Protein AF-A0A7L4CNM6-F1 (afdb_monomer_lite)

Structure (mmCIF, N/CA/C/O backbone):
data_AF-A0A7L4CNM6-F1
#
_entry.id   AF-A0A7L4CNM6-F1
#
loop_
_atom_site.group_PDB
_atom_site.id
_atom_site.type_symbol
_atom_site.label_atom_id
_atom_site.label_alt_id
_atom_site.label_comp_id
_atom_site.label_asym_id
_atom_site.label_entity_id
_atom_site.label_seq_id
_atom_site.pdbx_PDB_ins_code
_atom_site.Cartn_x
_atom_site.Cartn_y
_atom_site.Cartn_z
_atom_site.occupancy
_atom_site.B_iso_or_equiv
_atom_site.auth_seq_id
_atom_site.auth_comp_id
_atom_site.auth_asym_id
_atom_site.auth_atom_id
_atom_site.pdbx_PDB_model_num
ATOM 1 N N . LEU A 1 1 ? 2.607 -2.407 20.883 1.00 31.08 1 LEU A N 1
ATOM 2 C CA . LEU A 1 1 ? 3.197 -1.056 21.116 1.00 31.08 1 LEU A CA 1
ATOM 3 C C . LEU A 1 1 ? 4.299 -0.684 20.118 1.00 31.08 1 LEU A C 1
ATOM 5 O O . LEU A 1 1 ? 4.340 0.473 19.734 1.00 31.08 1 LEU A O 1
ATOM 9 N N . PHE A 1 2 ? 5.152 -1.616 19.672 1.00 24.80 2 PHE A N 1
ATOM 10 C CA . PHE A 1 2 ? 6.274 -1.344 18.752 1.00 24.80 2 PHE A CA 1
ATOM 11 C C . PHE A 1 2 ? 5.852 -0.833 17.353 1.00 24.80 2 PHE A C 1
ATOM 13 O O . PHE A 1 2 ? 6.606 -0.108 16.714 1.00 24.80 2 PHE A O 1
ATOM 20 N N . GLN A 1 3 ? 4.626 -1.129 16.905 1.00 30.61 3 GLN A N 1
ATOM 21 C CA . GLN A 1 3 ? 4.159 -0.830 15.539 1.00 30.61 3 GLN A CA 1
ATOM 22 C C . GLN A 1 3 ? 3.368 0.472 15.368 1.00 30.61 3 GLN A C 1
ATOM 24 O O . GLN A 1 3 ? 3.425 1.084 14.306 1.00 30.61 3 GLN A O 1
ATOM 29 N N . ILE A 1 4 ? 2.763 1.006 16.438 1.00 33.06 4 ILE A N 1
ATOM 30 C CA . ILE A 1 4 ? 2.217 2.385 16.451 1.00 33.06 4 ILE A CA 1
ATOM 31 C C . ILE A 1 4 ? 3.336 3.418 16.168 1.00 33.06 4 ILE A C 1
ATOM 33 O O . ILE A 1 4 ? 3.094 4.556 15.763 1.00 33.06 4 ILE A O 1
ATOM 37 N N . LEU A 1 5 ? 4.590 3.013 16.361 1.00 33.03 5 LEU A N 1
ATOM 38 C CA . LEU A 1 5 ? 5.750 3.885 16.426 1.00 33.03 5 LEU A CA 1
ATOM 39 C C . LEU A 1 5 ? 6.440 4.109 15.077 1.00 33.03 5 LEU A C 1
ATOM 41 O O . LEU A 1 5 ? 6.945 5.208 14.839 1.00 33.03 5 LEU A O 1
ATOM 45 N N . LEU A 1 6 ? 6.369 3.139 14.162 1.00 32.25 6 LEU A N 1
ATOM 46 C CA . LEU A 1 6 ? 6.906 3.279 12.803 1.00 32.25 6 LEU A CA 1
ATOM 47 C C . LEU A 1 6 ? 6.127 4.322 11.984 1.00 32.25 6 LEU A C 1
ATOM 49 O O . LEU A 1 6 ? 6.721 5.123 11.265 1.00 32.25 6 LEU A O 1
ATOM 53 N N . LEU A 1 7 ? 4.807 4.407 12.177 1.00 35.25 7 LEU A N 1
ATOM 54 C CA . LEU A 1 7 ? 3.958 5.418 11.533 1.00 35.25 7 LEU A CA 1
ATOM 55 C C . LEU A 1 7 ? 4.091 6.812 12.162 1.00 35.25 7 LEU A C 1
ATOM 57 O O . LEU A 1 7 ? 4.018 7.826 11.465 1.00 35.25 7 LEU A O 1
ATOM 61 N N . ALA A 1 8 ? 4.346 6.887 13.469 1.00 34.06 8 ALA A N 1
ATOM 62 C CA . ALA A 1 8 ? 4.577 8.153 14.160 1.00 34.06 8 ALA A CA 1
ATOM 63 C C . ALA A 1 8 ? 5.933 8.804 13.822 1.00 34.06 8 ALA A C 1
ATOM 65 O O . ALA A 1 8 ? 6.059 10.029 13.913 1.00 34.06 8 ALA A O 1
ATOM 66 N N . GLY A 1 9 ? 6.931 8.012 13.412 1.00 31.33 9 GLY A N 1
ATOM 67 C CA . GLY A 1 9 ? 8.268 8.486 13.034 1.00 31.33 9 GLY A CA 1
ATOM 68 C C . GLY A 1 9 ? 8.308 9.358 11.772 1.00 31.33 9 GLY A C 1
ATOM 69 O O . GLY A 1 9 ? 9.217 10.169 11.625 1.00 31.33 9 GLY A O 1
ATOM 70 N N . LEU A 1 10 ? 7.298 9.268 10.901 1.00 34.72 10 LEU A N 1
ATOM 71 C CA . LEU A 1 10 ? 7.217 10.032 9.647 1.00 34.72 10 LEU A CA 1
ATOM 72 C C . LEU A 1 10 ? 6.584 11.433 9.799 1.00 34.72 10 LEU A C 1
ATOM 74 O O . LEU A 1 10 ? 6.476 12.164 8.817 1.00 34.72 10 LEU A O 1
ATOM 78 N N . LEU A 1 11 ? 6.142 11.823 11.004 1.00 35.81 11 LEU A N 1
ATOM 79 C CA . LEU A 1 11 ? 5.168 12.911 11.207 1.00 35.81 11 LEU A CA 1
ATOM 80 C C . LEU A 1 11 ? 5.638 14.044 12.139 1.00 35.81 11 LEU A C 1
ATOM 82 O O . LEU A 1 11 ? 4.933 14.425 13.072 1.00 35.81 11 LEU A O 1
ATOM 86 N N . SER A 1 12 ? 6.803 14.645 11.883 1.00 32.75 12 SER A N 1
ATOM 87 C CA . SER A 1 12 ? 7.192 15.889 12.570 1.00 32.75 12 SER A CA 1
ATOM 88 C C . SER A 1 12 ? 7.895 16.878 11.641 1.00 32.75 12 SER A C 1
ATOM 90 O O . SER A 1 12 ? 9.050 17.239 11.855 1.00 32.75 12 SER A O 1
ATOM 92 N N . ALA A 1 13 ? 7.164 17.390 10.649 1.00 35.62 13 ALA A N 1
ATOM 93 C CA . ALA A 1 13 ? 7.536 18.610 9.939 1.00 35.62 13 ALA A CA 1
ATOM 94 C C . ALA A 1 13 ? 7.346 19.827 10.863 1.00 35.62 13 ALA A C 1
ATOM 96 O O . ALA A 1 13 ? 6.317 20.494 10.832 1.00 35.62 13 ALA A O 1
ATOM 97 N N . LYS A 1 14 ? 8.323 20.058 11.744 1.00 31.09 14 LYS A N 1
ATOM 98 C CA . LYS A 1 14 ? 8.693 21.357 12.333 1.00 31.09 14 LYS A CA 1
ATOM 99 C C . LYS A 1 14 ? 9.946 21.142 13.190 1.00 31.09 14 LYS A C 1
ATOM 101 O O . LYS A 1 14 ? 9.869 20.733 14.341 1.00 31.09 14 LYS A O 1
ATOM 106 N N . ARG A 1 15 ? 11.096 21.420 12.565 1.00 39.62 15 ARG A N 1
ATOM 107 C CA . ARG A 1 15 ? 12.368 21.839 13.180 1.00 39.62 15 ARG A CA 1
ATOM 108 C C . ARG A 1 15 ? 12.879 20.961 14.340 1.00 39.62 15 ARG A C 1
ATOM 110 O O . ARG A 1 15 ? 12.854 21.388 15.485 1.00 39.62 15 ARG A O 1
ATOM 117 N N . PHE A 1 16 ? 13.436 19.782 14.045 1.00 42.16 16 PHE A N 1
ATOM 118 C CA . PHE A 1 16 ? 14.314 19.069 14.987 1.00 42.16 16 PHE A CA 1
ATOM 119 C C . PHE A 1 16 ? 15.442 18.318 14.274 1.00 42.16 16 PHE A C 1
ATOM 121 O O . PHE A 1 16 ? 15.240 17.755 13.205 1.00 42.16 16 PHE A O 1
ATOM 128 N N . ALA A 1 17 ? 16.611 18.279 14.921 1.00 36.28 17 ALA A N 1
ATOM 129 C CA . ALA A 1 17 ? 17.747 17.424 14.582 1.00 36.28 17 ALA A CA 1
ATOM 130 C C . ALA A 1 17 ? 17.432 15.955 14.944 1.00 36.28 17 ALA A C 1
ATOM 132 O O . ALA A 1 17 ? 17.874 15.424 15.967 1.00 36.28 17 ALA A O 1
ATOM 133 N N . SER A 1 18 ? 16.565 15.327 14.151 1.00 40.41 18 SER A N 1
ATOM 134 C CA . SER A 1 18 ? 16.238 13.900 14.193 1.00 40.41 18 SER A CA 1
ATOM 135 C C . SER A 1 18 ? 17.394 13.054 13.645 1.00 40.41 18 SER A C 1
ATOM 137 O O . SER A 1 18 ? 18.415 13.588 13.215 1.00 40.41 18 SER A O 1
ATOM 139 N N . PHE A 1 19 ? 17.251 11.724 13.672 1.00 43.88 19 PHE A N 1
ATOM 140 C CA . PHE A 1 19 ? 18.001 10.818 12.790 1.00 43.88 19 PHE A CA 1
ATOM 141 C C . PHE A 1 19 ? 18.220 11.497 11.430 1.00 43.88 19 PHE A C 1
ATOM 143 O O . PHE A 1 19 ? 17.254 12.085 10.927 1.00 43.88 19 PHE A O 1
ATOM 150 N N . PRO A 1 20 ? 19.446 11.540 10.892 1.00 48.81 20 PRO A N 1
ATOM 151 C CA . PRO A 1 20 ? 19.713 12.490 9.836 1.00 48.81 20 PRO A CA 1
ATOM 152 C C . PRO A 1 20 ? 18.867 12.144 8.616 1.00 48.81 20 PRO A C 1
ATOM 154 O O . PRO A 1 20 ? 18.992 11.050 8.077 1.00 48.81 20 PRO A O 1
ATOM 157 N N . GLU A 1 21 ? 17.985 13.051 8.191 1.00 52.50 21 GLU A N 1
ATOM 158 C CA . GLU A 1 21 ? 17.135 12.828 7.011 1.00 52.50 21 GLU A CA 1
ATOM 159 C C . GLU A 1 21 ? 17.984 12.513 5.769 1.00 52.50 21 GLU A C 1
ATOM 161 O O . GLU A 1 21 ? 17.536 11.773 4.899 1.00 52.50 21 GLU A O 1
ATOM 166 N N . TYR A 1 22 ? 19.245 12.972 5.742 1.00 60.28 22 TYR A N 1
ATOM 167 C CA . TYR A 1 22 ? 20.217 12.611 4.709 1.00 60.28 22 TYR A CA 1
ATOM 168 C C . TYR A 1 22 ? 20.497 11.100 4.633 1.00 60.28 22 TYR A C 1
ATOM 170 O O . TYR A 1 22 ? 20.779 10.604 3.551 1.00 60.28 22 TYR A O 1
ATOM 178 N N . CYS A 1 23 ? 20.407 10.347 5.738 1.00 64.56 23 CYS A N 1
ATOM 179 C CA . CYS A 1 23 ? 20.611 8.892 5.742 1.00 64.56 23 CYS A CA 1
ATOM 180 C C . CYS A 1 23 ? 19.488 8.140 5.017 1.00 64.56 23 CYS A C 1
ATOM 182 O O . CYS A 1 23 ? 19.661 6.979 4.666 1.00 64.56 23 CYS A O 1
ATOM 184 N N . LEU A 1 24 ? 18.330 8.781 4.843 1.00 69.81 24 LEU A N 1
ATOM 185 C CA . LEU A 1 24 ? 17.159 8.226 4.165 1.00 69.81 24 LEU A CA 1
ATOM 186 C C . LEU A 1 24 ? 16.989 8.810 2.755 1.00 69.81 24 LEU A C 1
ATOM 188 O O . LEU A 1 24 ? 15.970 8.562 2.114 1.00 69.81 24 LEU A O 1
ATOM 192 N N . HIS A 1 25 ? 17.949 9.619 2.301 1.00 76.25 25 HIS A N 1
ATOM 193 C CA . HIS A 1 25 ? 17.922 10.263 1.000 1.00 76.25 25 HIS A CA 1
ATOM 194 C C . HIS A 1 25 ? 18.659 9.403 -0.027 1.00 76.25 25 HIS A C 1
ATOM 196 O O . HIS A 1 25 ? 19.848 9.121 0.122 1.00 76.25 25 HIS A O 1
ATOM 202 N N . ASP A 1 26 ? 17.972 9.034 -1.102 1.00 82.12 26 ASP A N 1
ATOM 203 C CA . ASP A 1 26 ? 18.606 8.413 -2.261 1.00 82.12 26 ASP A CA 1
ATOM 204 C C . ASP A 1 26 ? 19.480 9.434 -2.990 1.00 82.12 26 ASP A C 1
ATOM 206 O O . ASP A 1 26 ? 18.999 10.482 -3.419 1.00 82.12 26 ASP A O 1
ATOM 210 N N . GLN A 1 27 ? 20.775 9.157 -3.121 1.00 84.94 27 GLN A N 1
ATOM 211 C CA . GLN A 1 27 ? 21.716 10.091 -3.753 1.00 84.94 27 GLN A CA 1
ATOM 212 C C . GLN A 1 27 ? 21.380 10.358 -5.229 1.00 84.94 27 GLN A C 1
ATOM 214 O O . GLN A 1 27 ? 21.617 11.455 -5.723 1.00 84.94 27 GLN A O 1
ATOM 219 N N . ASP A 1 28 ? 20.772 9.382 -5.900 1.00 92.25 28 ASP A N 1
ATOM 220 C CA . ASP A 1 28 ? 20.361 9.398 -7.304 1.00 92.25 28 ASP A CA 1
ATOM 221 C C . ASP A 1 28 ? 18.906 9.867 -7.516 1.00 92.25 28 ASP A C 1
ATOM 223 O O . ASP A 1 28 ? 18.417 9.875 -8.641 1.00 92.25 28 ASP A O 1
ATOM 227 N N . TYR A 1 29 ? 18.179 10.287 -6.471 1.00 94.12 29 TYR A N 1
ATOM 228 C CA . TYR A 1 29 ? 16.736 10.561 -6.568 1.00 94.12 29 TYR A CA 1
ATOM 229 C C . TYR A 1 29 ? 16.351 11.571 -7.664 1.00 94.12 29 TYR A C 1
ATOM 231 O O . TYR A 1 29 ? 15.374 11.370 -8.387 1.00 94.12 29 TYR A O 1
ATOM 239 N N . GLU A 1 30 ? 17.110 12.662 -7.809 1.00 96.12 30 GLU A N 1
ATOM 240 C CA . GLU A 1 30 ? 16.828 13.677 -8.835 1.00 96.12 30 GLU A CA 1
ATOM 241 C C . GLU A 1 30 ? 17.124 13.173 -10.254 1.00 96.12 30 GLU A C 1
ATOM 243 O O . GLU A 1 30 ? 16.432 13.561 -11.194 1.00 96.12 30 GLU A O 1
ATOM 248 N N . GLU A 1 31 ? 18.107 12.285 -10.416 1.00 96.62 31 GLU A N 1
ATOM 249 C CA . GLU A 1 31 ? 18.391 11.629 -11.694 1.00 96.62 31 GLU A CA 1
ATOM 250 C C . GLU A 1 31 ? 17.243 10.694 -12.081 1.00 96.62 31 GLU A C 1
ATOM 252 O O . GLU A 1 31 ? 16.724 10.767 -13.194 1.00 96.62 31 GLU A O 1
ATOM 257 N N . LEU A 1 32 ? 16.757 9.899 -11.129 1.00 97.50 32 LEU A N 1
ATOM 258 C CA . LEU A 1 32 ? 15.606 9.019 -11.325 1.00 97.50 32 LEU A CA 1
ATOM 259 C C . LEU A 1 32 ? 14.346 9.811 -11.695 1.00 97.50 32 LEU A C 1
ATOM 261 O O . LEU A 1 32 ? 13.596 9.423 -12.591 1.00 97.50 32 LEU A O 1
ATOM 265 N N . LEU A 1 33 ? 14.126 10.956 -11.045 1.00 97.62 33 LEU A N 1
ATOM 266 C CA . LEU A 1 33 ? 13.016 11.842 -11.378 1.00 97.62 33 LEU A CA 1
ATOM 267 C C . LEU A 1 33 ? 13.160 12.447 -12.776 1.00 97.62 33 LEU A C 1
ATOM 269 O O . LEU A 1 33 ? 12.155 12.624 -13.466 1.00 97.62 33 LEU A O 1
ATOM 273 N N . LYS A 1 34 ? 14.386 12.760 -13.200 1.00 97.69 34 LYS A N 1
ATOM 274 C CA . LYS A 1 34 ? 14.658 13.210 -14.563 1.00 97.69 34 LYS A CA 1
ATOM 275 C C . LYS A 1 34 ? 14.322 12.116 -15.577 1.00 97.69 34 LYS A C 1
ATOM 277 O O . LYS A 1 34 ? 13.608 12.404 -16.528 1.00 97.69 34 LYS A O 1
ATOM 282 N N . ILE A 1 35 ? 14.729 10.869 -15.332 1.00 98.06 35 ILE A N 1
ATOM 283 C CA . ILE A 1 35 ? 14.398 9.727 -16.203 1.00 98.06 35 ILE A CA 1
ATOM 284 C C . ILE A 1 35 ? 12.880 9.547 -16.332 1.00 98.06 35 ILE A C 1
ATOM 286 O O . ILE A 1 35 ? 12.378 9.301 -17.423 1.00 98.06 35 ILE A O 1
ATOM 290 N N . ILE A 1 36 ? 12.116 9.713 -15.248 1.00 96.94 36 ILE A N 1
ATOM 291 C CA . ILE A 1 36 ? 10.648 9.625 -15.317 1.00 96.94 36 ILE A CA 1
ATOM 292 C C . ILE A 1 36 ? 10.044 10.729 -16.189 1.00 96.94 36 ILE A C 1
ATOM 294 O O . ILE A 1 36 ? 9.054 10.484 -16.878 1.00 96.94 36 ILE A O 1
ATOM 298 N N . LYS A 1 37 ? 10.608 11.939 -16.156 1.00 96.88 37 LYS A N 1
ATOM 299 C CA . LYS A 1 37 ? 10.108 13.091 -16.921 1.00 96.88 37 LYS A CA 1
ATOM 300 C C . LYS A 1 37 ? 10.490 13.040 -18.392 1.00 96.88 37 LYS A C 1
ATOM 302 O O . LYS A 1 37 ? 9.645 13.297 -19.244 1.00 96.88 37 LYS A O 1
ATOM 307 N N . ASP A 1 38 ? 11.751 12.725 -18.655 1.00 96.44 38 ASP A N 1
ATOM 308 C CA . ASP A 1 38 ? 12.369 12.883 -19.969 1.00 96.44 38 ASP A CA 1
ATOM 309 C C . ASP A 1 38 ? 12.452 11.545 -20.731 1.00 96.44 38 ASP A C 1
ATOM 311 O O . ASP A 1 38 ? 12.648 11.534 -21.945 1.00 96.44 38 ASP A O 1
ATOM 315 N N . GLY A 1 39 ? 12.271 10.417 -20.037 1.00 96.12 39 GLY A N 1
ATOM 316 C CA . GLY A 1 39 ? 12.534 9.073 -20.550 1.00 96.12 39 GLY A CA 1
ATOM 317 C C . GLY A 1 39 ? 14.016 8.690 -20.469 1.00 96.12 39 GLY A C 1
ATOM 318 O O . GLY A 1 39 ? 14.862 9.475 -20.042 1.00 96.12 39 GLY A O 1
ATOM 319 N N . LEU A 1 40 ? 14.338 7.462 -20.888 1.00 97.00 40 LEU A N 1
ATOM 320 C CA . LEU A 1 40 ? 15.724 6.970 -20.967 1.00 97.00 40 LEU A CA 1
ATOM 321 C C . LEU A 1 40 ? 16.484 7.514 -22.194 1.00 97.00 40 LEU A C 1
ATOM 323 O O . LEU A 1 40 ? 17.706 7.451 -22.240 1.00 97.00 40 LEU A O 1
ATOM 327 N N . GLY A 1 41 ? 15.768 8.097 -23.160 1.00 96.31 41 GLY A N 1
ATOM 328 C CA . GLY A 1 41 ? 16.295 8.400 -24.491 1.00 96.31 41 GLY A CA 1
ATOM 329 C C . GLY A 1 41 ? 16.142 7.212 -25.454 1.00 96.31 41 GLY A C 1
ATOM 330 O O . GLY A 1 41 ? 15.777 6.116 -25.032 1.00 96.31 41 GLY A O 1
ATOM 331 N N . PRO A 1 42 ? 16.336 7.425 -26.767 1.00 96.56 42 PRO A N 1
ATOM 332 C CA . PRO A 1 42 ? 16.210 6.361 -27.756 1.00 96.56 42 PRO A CA 1
ATOM 333 C C . PRO A 1 42 ? 17.376 5.370 -27.656 1.00 96.56 42 PRO A C 1
ATOM 335 O O . PRO A 1 42 ? 18.539 5.772 -27.619 1.00 96.56 42 PRO A O 1
ATOM 338 N N . ALA A 1 43 ? 17.064 4.077 -27.676 1.00 95.56 43 ALA A N 1
ATOM 339 C CA . ALA A 1 43 ? 18.042 3.000 -27.675 1.00 95.56 43 ALA A CA 1
ATOM 340 C C . ALA A 1 43 ? 18.862 3.013 -28.968 1.00 95.56 43 ALA A C 1
ATOM 342 O O . ALA A 1 43 ? 18.317 3.085 -30.073 1.00 95.56 43 ALA A O 1
ATOM 343 N N . THR A 1 44 ? 20.181 2.905 -28.832 1.00 92.38 44 THR A N 1
ATOM 344 C CA . THR A 1 44 ? 21.099 2.738 -29.967 1.00 92.38 44 THR A CA 1
ATOM 345 C C . THR A 1 44 ? 21.020 1.321 -30.534 1.00 92.38 44 THR A C 1
ATOM 347 O O . THR A 1 44 ? 21.069 1.152 -31.753 1.00 92.38 44 THR A O 1
ATOM 350 N N . HIS A 1 45 ? 20.809 0.323 -29.669 1.00 93.00 45 HIS A N 1
ATOM 351 C CA . HIS A 1 45 ? 20.559 -1.069 -30.037 1.00 93.00 45 HIS A CA 1
ATOM 352 C C . HIS A 1 45 ? 19.289 -1.580 -29.337 1.00 93.00 45 HIS A C 1
ATOM 354 O O . HIS A 1 45 ? 19.325 -1.961 -28.166 1.00 93.00 45 HIS A O 1
ATOM 360 N N . PRO A 1 46 ? 18.134 -1.591 -30.027 1.00 95.81 46 PRO A N 1
ATOM 361 C CA . PRO A 1 46 ? 16.916 -2.183 -29.490 1.00 95.81 46 PRO A CA 1
ATOM 362 C C . PRO A 1 46 ? 17.135 -3.635 -29.050 1.00 95.81 46 PRO A C 1
ATOM 364 O O . PRO A 1 46 ? 17.761 -4.423 -29.757 1.00 95.81 46 PRO A O 1
ATOM 367 N N . ALA A 1 47 ? 16.579 -3.985 -27.893 1.00 95.62 47 ALA A N 1
ATOM 368 C CA . ALA A 1 47 ? 16.703 -5.308 -27.286 1.00 95.62 47 ALA A CA 1
ATOM 369 C C . ALA A 1 47 ? 15.318 -5.910 -27.036 1.00 95.62 47 ALA A C 1
ATOM 371 O O . ALA A 1 47 ? 14.355 -5.172 -26.812 1.00 95.62 47 ALA A O 1
ATOM 372 N N . ASP A 1 48 ? 15.237 -7.239 -27.038 1.00 97.75 48 ASP A N 1
ATOM 373 C CA . ASP A 1 48 ? 14.060 -7.976 -26.586 1.00 97.75 48 ASP A CA 1
ATOM 374 C C . ASP A 1 48 ? 14.130 -8.156 -25.066 1.00 97.75 48 ASP A C 1
ATOM 376 O O . ASP A 1 48 ? 14.985 -8.878 -24.549 1.00 97.75 48 ASP A O 1
ATOM 380 N N . VAL A 1 49 ? 13.230 -7.493 -24.341 1.00 98.31 49 VAL A N 1
ATOM 381 C CA . VAL A 1 49 ? 13.183 -7.516 -22.878 1.00 98.31 49 VAL A CA 1
ATOM 382 C C . VAL A 1 49 ? 11.909 -8.206 -22.410 1.00 98.31 49 VAL A C 1
ATOM 384 O O . VAL A 1 49 ? 10.793 -7.794 -22.731 1.00 98.31 49 VAL A O 1
ATOM 387 N N . VAL A 1 50 ? 12.077 -9.248 -21.599 1.00 98.38 50 VAL A N 1
ATOM 388 C CA . VAL A 1 50 ? 10.971 -9.923 -20.915 1.00 98.38 50 VAL A CA 1
ATOM 389 C C . VAL A 1 50 ? 10.886 -9.415 -19.482 1.00 98.38 50 VAL A C 1
ATOM 391 O O . VAL A 1 50 ? 11.869 -9.441 -18.746 1.00 98.38 50 VAL A O 1
ATOM 394 N N . ILE A 1 51 ? 9.699 -8.977 -19.078 1.00 98.44 51 ILE A N 1
ATOM 395 C CA . ILE A 1 51 ? 9.393 -8.515 -17.725 1.00 98.44 51 ILE A CA 1
ATOM 396 C C . ILE A 1 51 ? 8.446 -9.517 -17.079 1.00 98.44 51 ILE A C 1
ATOM 398 O O . ILE A 1 51 ? 7.374 -9.803 -17.611 1.00 98.44 51 ILE A O 1
ATOM 402 N N . VAL A 1 52 ? 8.834 -10.038 -15.918 1.00 97.88 52 VAL A N 1
ATOM 403 C CA . VAL A 1 52 ? 8.030 -10.990 -15.146 1.00 97.88 52 VAL A CA 1
ATOM 404 C C . VAL A 1 52 ? 7.315 -10.237 -14.024 1.00 97.88 52 VAL A C 1
ATOM 406 O O . VAL A 1 52 ? 7.953 -9.719 -13.110 1.00 97.88 52 VAL A O 1
ATOM 409 N N . GLY A 1 53 ? 5.988 -10.179 -14.107 1.00 96.62 53 GLY A N 1
ATOM 410 C CA . GLY A 1 53 ? 5.101 -9.474 -13.185 1.00 96.62 53 GLY A CA 1
ATOM 411 C C . GLY A 1 53 ? 4.685 -8.085 -13.683 1.00 96.62 53 GLY A C 1
ATOM 412 O O . GLY A 1 53 ? 5.509 -7.202 -13.904 1.00 96.62 53 GLY A O 1
ATOM 413 N N . ALA A 1 54 ? 3.377 -7.856 -13.777 1.00 97.69 54 ALA A N 1
ATOM 414 C CA . ALA A 1 54 ? 2.739 -6.584 -14.113 1.00 97.69 54 ALA A CA 1
ATOM 415 C C . ALA A 1 54 ? 2.347 -5.777 -12.861 1.00 97.69 54 ALA A C 1
ATOM 417 O O . ALA A 1 54 ? 1.344 -5.058 -12.846 1.00 97.69 54 ALA A O 1
ATOM 418 N N . GLY A 1 55 ? 3.140 -5.881 -11.791 1.00 97.44 55 GLY A N 1
ATOM 419 C CA . GLY A 1 55 ? 3.105 -4.930 -10.680 1.00 97.44 55 GLY A CA 1
ATOM 420 C C . GLY A 1 55 ? 3.673 -3.568 -11.091 1.00 97.44 55 GLY A C 1
ATOM 421 O O . GLY A 1 55 ? 4.210 -3.411 -12.187 1.00 97.44 55 GLY A O 1
ATOM 422 N N . ILE A 1 56 ? 3.605 -2.570 -10.205 1.00 97.94 56 ILE A N 1
ATOM 423 C CA . ILE A 1 56 ? 4.052 -1.209 -10.550 1.00 97.94 56 ILE A CA 1
ATOM 424 C C . ILE A 1 56 ? 5.516 -1.142 -11.000 1.00 97.94 56 ILE A C 1
ATOM 426 O O . ILE A 1 56 ? 5.816 -0.407 -11.930 1.00 97.94 56 ILE A O 1
ATOM 430 N N . SER A 1 57 ? 6.412 -1.944 -10.413 1.00 97.94 57 SER A N 1
ATOM 431 C CA . SER A 1 57 ? 7.813 -1.994 -10.842 1.00 97.94 57 SER A CA 1
ATOM 432 C C . SER A 1 57 ? 7.945 -2.512 -12.279 1.00 97.94 57 SER A C 1
ATOM 434 O O . SER A 1 57 ? 8.573 -1.865 -13.114 1.00 97.94 57 SER A O 1
ATOM 436 N N . GLY A 1 58 ? 7.299 -3.635 -12.599 1.00 98.38 58 GLY A N 1
ATOM 437 C CA . GLY A 1 58 ? 7.305 -4.197 -13.949 1.00 98.38 58 GLY A CA 1
ATOM 438 C C . GLY A 1 58 ? 6.671 -3.261 -14.978 1.00 98.38 58 GLY A C 1
ATOM 439 O O . GLY A 1 58 ? 7.250 -3.031 -16.035 1.00 98.38 58 GLY A O 1
ATOM 440 N N . LEU A 1 59 ? 5.532 -2.641 -14.650 1.00 98.62 59 LEU A N 1
ATOM 441 C CA . LEU A 1 59 ? 4.862 -1.672 -15.526 1.00 98.62 59 LEU A CA 1
ATOM 442 C C . LEU A 1 59 ? 5.706 -0.409 -15.760 1.00 98.62 59 LEU A C 1
ATOM 444 O O . LEU A 1 59 ? 5.760 0.088 -16.885 1.00 98.62 59 LEU A O 1
ATOM 448 N N . THR A 1 60 ? 6.388 0.099 -14.729 1.00 98.69 60 THR A N 1
ATOM 449 C CA . THR A 1 60 ? 7.313 1.233 -14.858 1.00 98.69 60 THR A CA 1
ATOM 450 C C . THR A 1 60 ? 8.496 0.884 -15.756 1.00 98.69 60 THR A C 1
ATOM 452 O O . THR A 1 60 ? 8.774 1.634 -16.692 1.00 98.69 60 THR A O 1
ATOM 455 N N . ALA A 1 61 ? 9.161 -0.253 -15.525 1.00 98.69 61 ALA A N 1
ATOM 456 C CA . ALA A 1 61 ? 10.282 -0.687 -16.357 1.00 98.69 61 ALA A CA 1
ATOM 457 C C . ALA A 1 61 ? 9.844 -0.910 -17.813 1.00 98.69 61 ALA A C 1
ATOM 459 O O . ALA A 1 61 ? 10.500 -0.432 -18.737 1.00 98.69 61 ALA A O 1
ATOM 460 N N . ALA A 1 62 ? 8.688 -1.551 -18.014 1.00 98.62 62 ALA A N 1
ATOM 461 C CA . ALA A 1 62 ? 8.122 -1.802 -19.333 1.00 98.62 62 ALA A CA 1
ATOM 462 C C . ALA A 1 62 ? 7.861 -0.509 -20.098 1.00 98.62 62 ALA A C 1
ATOM 464 O O . ALA A 1 62 ? 8.205 -0.409 -21.274 1.00 98.62 62 ALA A O 1
ATOM 465 N N . LYS A 1 63 ? 7.262 0.484 -19.430 1.00 98.44 63 LYS A N 1
ATOM 466 C CA . LYS A 1 63 ? 7.009 1.795 -20.023 1.00 98.44 63 LYS A CA 1
ATOM 467 C C . LYS A 1 63 ? 8.316 2.457 -20.451 1.00 98.44 63 LYS A C 1
ATOM 469 O O . LYS A 1 63 ? 8.426 2.829 -21.611 1.00 98.44 63 LYS A O 1
ATOM 474 N N . LEU A 1 64 ? 9.293 2.571 -19.551 1.00 98.50 64 LEU A N 1
ATOM 475 C CA . LEU A 1 64 ? 10.554 3.263 -19.838 1.00 98.50 64 LEU A CA 1
ATOM 476 C C . LEU A 1 64 ? 11.331 2.603 -20.985 1.00 98.50 64 LEU A C 1
ATOM 478 O O . LEU A 1 64 ? 11.777 3.296 -21.895 1.00 98.50 64 LEU A O 1
ATOM 482 N N . LEU A 1 65 ? 11.447 1.273 -20.975 1.00 98.62 65 LEU A N 1
ATOM 483 C CA . LEU A 1 65 ? 12.165 0.528 -22.012 1.00 98.62 65 LEU A CA 1
ATOM 484 C C . LEU A 1 65 ? 11.439 0.567 -23.361 1.00 98.62 65 LEU A C 1
ATOM 486 O O . LEU A 1 65 ? 12.065 0.759 -24.401 1.00 98.62 65 LEU A O 1
ATOM 490 N N . ARG A 1 66 ? 10.110 0.433 -23.367 1.00 98.38 66 ARG A N 1
ATOM 491 C CA . ARG A 1 66 ? 9.330 0.533 -24.605 1.00 98.38 66 ARG A CA 1
ATOM 492 C C . ARG A 1 66 ? 9.395 1.941 -25.195 1.00 98.38 66 ARG A C 1
ATOM 494 O O . ARG A 1 66 ? 9.557 2.077 -26.402 1.00 98.38 66 ARG A O 1
ATOM 501 N N . ASP A 1 67 ? 9.291 2.974 -24.361 1.00 98.19 67 ASP A N 1
ATOM 502 C CA . ASP A 1 67 ? 9.370 4.372 -24.800 1.00 98.19 67 ASP A CA 1
ATOM 503 C C . ASP A 1 67 ? 10.773 4.709 -25.352 1.00 98.19 67 ASP A C 1
ATOM 505 O O . ASP A 1 67 ? 10.897 5.536 -26.253 1.00 98.19 67 ASP A O 1
ATOM 509 N N . ALA A 1 68 ? 11.815 4.018 -24.876 1.00 98.31 68 ALA A N 1
ATOM 510 C CA . ALA A 1 68 ? 13.171 4.073 -25.424 1.00 98.31 68 ALA A CA 1
ATOM 511 C C . ALA A 1 68 ? 13.353 3.286 -26.741 1.00 98.31 68 ALA A C 1
ATOM 513 O O . ALA A 1 68 ? 14.378 3.427 -27.401 1.00 98.31 68 ALA A O 1
ATOM 514 N N . GLY A 1 69 ? 12.377 2.476 -27.159 1.00 98.12 69 GLY A N 1
ATOM 515 C CA . GLY A 1 69 ? 12.416 1.716 -28.415 1.00 98.12 69 GLY A CA 1
ATOM 516 C C . GLY A 1 69 ? 12.830 0.246 -28.289 1.00 98.12 69 GLY A C 1
ATOM 517 O O . GLY A 1 69 ? 13.035 -0.401 -29.315 1.00 98.12 69 GLY A O 1
ATOM 518 N N . HIS A 1 70 ? 12.937 -0.306 -27.076 1.00 98.44 70 HIS A N 1
ATOM 519 C CA . HIS A 1 70 ? 13.104 -1.752 -26.881 1.00 98.44 70 HIS A CA 1
ATOM 520 C C . HIS A 1 70 ? 11.795 -2.506 -27.163 1.00 98.44 70 HIS A C 1
ATOM 522 O O . HIS A 1 70 ? 10.695 -1.972 -26.991 1.00 98.44 70 HIS A O 1
ATOM 528 N N . ASN A 1 71 ? 11.904 -3.778 -27.545 1.00 98.19 71 ASN A N 1
ATOM 529 C CA . ASN A 1 71 ? 10.755 -4.666 -27.670 1.00 98.19 71 ASN A CA 1
ATOM 530 C C . ASN A 1 71 ? 10.469 -5.318 -26.313 1.00 98.19 71 ASN A C 1
ATOM 532 O O . ASN A 1 71 ? 11.310 -6.035 -25.778 1.00 98.19 71 ASN A O 1
ATOM 536 N N . VAL A 1 72 ? 9.295 -5.063 -25.736 1.00 98.62 72 VAL A N 1
ATOM 537 C CA . VAL A 1 72 ? 8.980 -5.466 -24.359 1.00 98.62 72 VAL A CA 1
ATOM 538 C C . VAL A 1 72 ? 7.824 -6.457 -24.327 1.00 98.62 72 VAL A C 1
ATOM 540 O O . VAL A 1 72 ? 6.734 -6.167 -24.815 1.00 98.62 72 VAL A O 1
ATOM 543 N N . THR A 1 73 ? 8.039 -7.595 -23.668 1.00 98.38 73 THR A N 1
ATOM 544 C CA . THR A 1 73 ? 6.997 -8.583 -23.352 1.00 98.38 73 THR A CA 1
ATOM 545 C C . THR A 1 73 ? 6.786 -8.647 -21.843 1.00 98.38 73 THR A C 1
ATOM 547 O O . THR A 1 73 ? 7.742 -8.850 -21.101 1.00 98.38 73 THR A O 1
ATOM 550 N N . ILE A 1 74 ? 5.542 -8.504 -21.376 1.00 98.31 74 ILE A N 1
ATOM 551 C CA . ILE A 1 74 ? 5.192 -8.646 -19.955 1.00 98.31 74 ILE A CA 1
ATOM 552 C C . ILE A 1 74 ? 4.498 -9.991 -19.743 1.00 98.31 74 ILE A C 1
ATOM 554 O O . ILE A 1 74 ? 3.521 -10.299 -20.423 1.00 98.31 74 ILE A O 1
ATOM 558 N N . LEU A 1 75 ? 4.987 -10.768 -18.780 1.00 97.56 75 LEU A N 1
ATOM 559 C CA . LEU A 1 75 ? 4.390 -12.021 -18.331 1.00 97.56 75 LEU A CA 1
ATOM 560 C C . LEU A 1 75 ? 3.798 -11.808 -16.937 1.00 97.56 75 LEU A C 1
ATOM 562 O O . LEU A 1 75 ? 4.535 -11.688 -15.961 1.00 97.56 75 LEU A O 1
ATOM 566 N N . GLU A 1 76 ? 2.472 -11.744 -16.846 1.00 96.75 76 GLU A N 1
ATOM 567 C CA . GLU A 1 76 ? 1.734 -11.630 -15.584 1.00 96.75 76 GLU A CA 1
ATOM 568 C C . GLU A 1 76 ? 1.063 -12.962 -15.253 1.00 96.75 76 GLU A C 1
ATOM 570 O O . GLU A 1 76 ? 0.500 -13.616 -16.129 1.00 96.75 76 GLU A O 1
ATOM 575 N N . MET A 1 77 ? 1.164 -13.380 -13.991 1.00 93.44 77 MET A N 1
ATOM 576 C CA . MET A 1 77 ? 0.620 -14.660 -13.540 1.00 93.44 77 MET A CA 1
ATOM 577 C C . MET A 1 77 ? -0.884 -14.583 -13.257 1.00 93.44 77 MET A C 1
ATOM 579 O O . MET A 1 77 ? -1.587 -15.577 -13.436 1.00 93.44 77 MET A O 1
ATOM 583 N N . SER A 1 78 ? -1.366 -13.441 -12.766 1.00 91.94 78 SER A N 1
ATOM 584 C CA . SER A 1 78 ? -2.780 -13.215 -12.475 1.00 91.94 78 SER A CA 1
ATOM 585 C C . SER A 1 78 ? -3.559 -12.741 -13.707 1.00 91.94 78 SER A C 1
ATOM 587 O O . SER A 1 78 ? -3.013 -12.505 -14.782 1.00 91.94 78 SER A O 1
ATOM 589 N N . ASP A 1 79 ? -4.871 -12.609 -13.555 1.00 91.00 79 ASP A N 1
ATOM 590 C CA . ASP A 1 79 ? -5.781 -12.067 -14.563 1.00 91.00 79 ASP A CA 1
ATOM 591 C C . ASP A 1 79 ? -5.834 -10.527 -14.563 1.00 91.00 79 ASP A C 1
ATOM 593 O O . ASP A 1 79 ? -6.559 -9.930 -15.362 1.00 91.00 79 ASP A O 1
ATOM 597 N N . GLN A 1 80 ? -5.084 -9.868 -13.672 1.00 91.62 80 GLN A N 1
ATOM 598 C CA . GLN A 1 80 ? -5.137 -8.424 -13.457 1.00 91.62 80 GLN A CA 1
ATOM 599 C C . GLN A 1 80 ? -3.743 -7.802 -13.361 1.00 91.62 80 GLN A C 1
ATOM 601 O O . GLN A 1 80 ? -2.800 -8.367 -12.820 1.00 91.62 80 GLN A O 1
ATOM 606 N N . VAL A 1 81 ? -3.620 -6.567 -13.842 1.00 95.94 81 VAL A N 1
ATOM 607 C CA . VAL A 1 81 ? -2.401 -5.764 -13.681 1.00 95.94 81 VAL A CA 1
ATOM 608 C C . VAL A 1 81 ? -2.445 -4.953 -12.383 1.00 95.94 81 VAL A C 1
ATOM 610 O O . VAL A 1 81 ? -3.517 -4.642 -11.869 1.00 95.94 81 VAL A O 1
ATOM 613 N N . GLY A 1 82 ? -1.277 -4.569 -11.864 1.00 94.38 82 GLY A N 1
ATOM 614 C CA . GLY A 1 82 ? -1.128 -3.706 -10.683 1.00 94.38 82 GLY A CA 1
ATOM 615 C C . GLY A 1 82 ? -0.613 -4.425 -9.431 1.00 94.38 82 GLY A C 1
ATOM 616 O O . GLY A 1 82 ? -0.040 -3.786 -8.542 1.00 94.38 82 GLY A O 1
ATOM 617 N N . GLY A 1 83 ? -0.727 -5.755 -9.374 1.00 94.19 83 GLY A N 1
ATOM 618 C CA . GLY A 1 83 ? -0.247 -6.569 -8.255 1.00 94.19 83 GLY A CA 1
ATOM 619 C C . GLY A 1 83 ? -0.913 -6.179 -6.931 1.00 94.19 83 GLY A C 1
ATOM 620 O O . GLY A 1 83 ? -2.125 -6.316 -6.770 1.00 94.19 83 GLY A O 1
ATOM 621 N N . ARG A 1 84 ? -0.116 -5.675 -5.979 1.00 93.38 84 ARG A N 1
ATOM 622 C CA . ARG A 1 84 ? -0.588 -5.228 -4.653 1.00 93.38 84 ARG A CA 1
ATOM 623 C C . ARG A 1 84 ? -1.307 -3.872 -4.667 1.00 93.38 84 ARG A C 1
ATOM 625 O O . ARG A 1 84 ? -1.954 -3.505 -3.688 1.00 93.38 84 ARG A O 1
ATOM 632 N N . ILE A 1 85 ? -1.223 -3.117 -5.764 1.00 95.38 85 ILE A N 1
ATOM 633 C CA . ILE A 1 85 ? -2.037 -1.914 -5.971 1.00 95.38 85 ILE A CA 1
ATOM 634 C C . ILE A 1 85 ? -3.372 -2.374 -6.559 1.00 95.38 85 ILE A C 1
ATOM 636 O O . ILE A 1 85 ? -3.526 -2.456 -7.775 1.00 95.38 85 ILE A O 1
ATOM 640 N N . ARG A 1 86 ? -4.307 -2.748 -5.680 1.00 93.19 86 ARG A N 1
ATOM 641 C CA . ARG A 1 86 ? -5.573 -3.383 -6.060 1.00 93.19 86 ARG A CA 1
ATOM 642 C C . ARG A 1 86 ? -6.761 -2.613 -5.496 1.00 93.19 86 ARG A C 1
ATOM 644 O O . ARG A 1 86 ? -6.837 -2.394 -4.287 1.00 93.19 86 ARG A O 1
ATOM 651 N N . THR A 1 87 ? -7.707 -2.282 -6.368 1.00 93.75 87 THR A N 1
ATOM 652 C CA . THR A 1 87 ? -8.988 -1.668 -6.005 1.00 93.75 87 THR A CA 1
ATOM 653 C C . THR A 1 87 ? -10.115 -2.648 -6.304 1.00 93.75 87 THR A C 1
ATOM 655 O O . THR A 1 87 ? -10.233 -3.126 -7.431 1.00 93.75 87 THR A O 1
ATOM 658 N N . TYR A 1 88 ? -10.983 -2.915 -5.332 1.00 92.44 88 TYR A N 1
ATOM 659 C CA . TYR A 1 88 ? -12.224 -3.639 -5.587 1.00 92.44 88 TYR A CA 1
ATOM 660 C C . TYR A 1 88 ? -13.315 -2.677 -6.058 1.00 92.44 88 TYR A C 1
ATOM 662 O O . TYR A 1 88 ? -13.573 -1.651 -5.422 1.00 92.44 88 TYR A O 1
ATOM 670 N N . ARG A 1 89 ? -13.968 -3.025 -7.170 1.00 93.69 89 ARG A N 1
ATOM 671 C CA . ARG A 1 89 ? -15.076 -2.275 -7.769 1.00 93.69 89 ARG A CA 1
ATOM 672 C C . ARG A 1 89 ? -16.217 -3.253 -8.065 1.00 93.69 89 ARG A C 1
ATOM 674 O O . ARG A 1 89 ? -16.092 -4.040 -9.000 1.00 93.69 89 ARG A O 1
ATOM 681 N N . PRO A 1 90 ? -17.306 -3.247 -7.284 1.00 90.00 90 PRO A N 1
ATOM 682 C CA . PRO A 1 90 ? -18.440 -4.115 -7.545 1.00 90.00 90 PRO A CA 1
ATOM 683 C C . PRO A 1 90 ? -19.171 -3.667 -8.808 1.00 90.00 90 PRO A C 1
ATOM 685 O O . PRO A 1 90 ? -19.399 -2.475 -9.027 1.00 90.00 90 PRO A O 1
ATOM 688 N N . GLU A 1 91 ? -19.601 -4.628 -9.621 1.00 90.81 91 GLU A N 1
ATOM 689 C CA . GLU A 1 91 ? -20.376 -4.321 -10.818 1.00 90.81 91 GLU A CA 1
ATOM 690 C C . GLU A 1 91 ? -21.675 -3.581 -10.477 1.00 90.81 91 GLU A C 1
ATOM 692 O O . GLU A 1 91 ? -22.399 -3.944 -9.544 1.00 90.81 91 GLU A O 1
ATOM 697 N N . LYS A 1 92 ? -21.993 -2.561 -11.285 1.00 89.44 92 LYS A N 1
ATOM 698 C CA . LYS A 1 92 ? -23.243 -1.780 -11.214 1.00 89.44 92 LYS A CA 1
ATOM 699 C C . LYS A 1 92 ? -23.485 -1.085 -9.867 1.00 89.44 92 LYS A C 1
ATOM 701 O O . LYS A 1 92 ? -24.619 -0.715 -9.569 1.00 89.44 92 LYS A O 1
ATOM 706 N N . GLN A 1 93 ? -22.444 -0.890 -9.062 1.00 88.62 93 GLN A N 1
ATOM 707 C CA . GLN A 1 93 ? -22.525 -0.171 -7.797 1.00 88.62 93 GLN A CA 1
ATOM 708 C C . GLN A 1 93 ? -21.570 1.023 -7.811 1.00 88.62 93 GLN A C 1
ATOM 710 O O . GLN A 1 93 ? -20.422 0.914 -8.227 1.00 88.62 93 GLN A O 1
ATOM 715 N N . ASP A 1 94 ? -22.059 2.171 -7.346 1.00 88.62 94 ASP A N 1
ATOM 716 C CA . ASP A 1 94 ? -21.276 3.402 -7.228 1.00 88.62 94 ASP A CA 1
ATOM 717 C C . ASP A 1 94 ? -20.536 3.433 -5.885 1.00 88.62 94 ASP A C 1
ATOM 719 O O . ASP A 1 94 ? -20.892 4.192 -4.985 1.00 88.62 94 ASP A O 1
ATOM 723 N N . TRP A 1 95 ? -19.580 2.518 -5.718 1.00 87.81 95 TRP A N 1
ATOM 724 C CA . TRP A 1 95 ? -18.589 2.542 -4.643 1.00 87.81 95 TRP A CA 1
ATOM 725 C C . TRP A 1 95 ? -17.358 1.716 -5.024 1.00 87.81 95 TRP A C 1
ATOM 727 O O . TRP A 1 95 ? -17.411 0.861 -5.905 1.00 87.81 95 TRP A O 1
ATOM 737 N N . TYR A 1 96 ? -16.229 1.974 -4.373 1.00 91.25 96 TYR A N 1
ATOM 738 C CA . TYR A 1 96 ? -15.017 1.170 -4.515 1.00 91.25 96 TYR A CA 1
ATOM 739 C C . TYR A 1 96 ? -14.235 1.143 -3.206 1.00 91.25 96 TYR A C 1
ATOM 741 O O . TYR A 1 96 ? -14.509 1.932 -2.300 1.00 91.25 96 TYR A O 1
ATOM 749 N N . VAL A 1 97 ? -13.249 0.251 -3.110 1.00 89.19 97 VAL A N 1
ATOM 750 C CA . VAL A 1 97 ? -12.286 0.281 -2.007 1.00 89.19 97 VAL A CA 1
ATOM 751 C C . VAL A 1 97 ? -10.882 -0.114 -2.436 1.00 89.19 97 VAL A C 1
ATOM 753 O O . VAL A 1 97 ? -10.698 -1.033 -3.233 1.00 89.19 97 VAL A O 1
ATOM 756 N N . GLU A 1 98 ? -9.891 0.574 -1.877 1.00 90.94 98 GLU A N 1
ATOM 757 C CA . GLU A 1 98 ? -8.481 0.222 -2.016 1.00 90.94 98 GLU A CA 1
ATOM 758 C C . GLU A 1 98 ? -8.134 -0.928 -1.061 1.00 90.94 98 GLU A C 1
ATOM 760 O O . GLU A 1 98 ? -8.268 -0.794 0.154 1.00 90.94 98 GLU A O 1
ATOM 765 N N . LEU A 1 99 ? -7.685 -2.064 -1.601 1.00 90.25 99 LEU A N 1
ATOM 766 C CA . LEU A 1 99 ? -7.310 -3.252 -0.820 1.00 90.25 99 LEU A CA 1
ATOM 767 C C . LEU A 1 99 ? -5.840 -3.233 -0.373 1.00 90.25 99 LEU A C 1
ATOM 769 O O . LEU A 1 99 ? -5.433 -4.016 0.487 1.00 90.25 99 LEU A O 1
ATOM 773 N N . GLY A 1 100 ? -5.029 -2.370 -0.989 1.00 88.69 100 GLY A N 1
ATOM 774 C CA . GLY A 1 100 ? -3.596 -2.243 -0.734 1.00 88.69 100 GLY A CA 1
ATOM 775 C C . GLY A 1 100 ? -3.187 -0.792 -0.506 1.00 88.69 100 GLY A C 1
ATOM 776 O O . GLY A 1 100 ? -3.348 -0.243 0.583 1.00 88.69 100 GLY A O 1
ATOM 777 N N . ALA A 1 101 ? -2.609 -0.163 -1.528 1.00 91.19 101 ALA A N 1
ATOM 778 C CA . ALA A 1 101 ? -2.132 1.211 -1.426 1.00 91.19 101 ALA A CA 1
ATOM 779 C C . ALA A 1 101 ? -3.294 2.217 -1.335 1.00 91.19 101 ALA A C 1
ATOM 781 O O . ALA A 1 101 ? -4.073 2.350 -2.269 1.00 91.19 101 ALA A O 1
ATOM 782 N N . MET A 1 102 ? -3.366 2.966 -0.230 1.00 89.00 102 MET A N 1
ATOM 783 C CA . MET A 1 102 ? -4.461 3.919 0.030 1.00 89.00 102 MET A CA 1
ATOM 784 C C . MET A 1 102 ? -4.030 5.390 0.134 1.00 89.00 102 MET A C 1
ATOM 786 O O . MET A 1 102 ? -4.876 6.278 0.201 1.00 89.00 102 MET A O 1
ATOM 790 N N . ARG A 1 103 ? -2.722 5.680 0.192 1.00 89.56 103 ARG A N 1
ATOM 791 C CA . ARG A 1 103 ? -2.209 7.051 0.363 1.00 89.56 103 ARG A CA 1
ATOM 792 C C . ARG A 1 103 ? -0.840 7.248 -0.276 1.00 89.56 103 ARG A C 1
ATOM 794 O O . ARG A 1 103 ? 0.015 6.367 -0.218 1.00 89.56 103 ARG A O 1
ATOM 801 N N . LEU A 1 104 ? -0.620 8.449 -0.804 1.00 93.06 104 LEU A N 1
ATOM 802 C CA . LEU A 1 104 ? 0.637 8.876 -1.414 1.00 93.06 104 LEU A CA 1
ATOM 803 C C . LEU A 1 104 ? 1.183 10.102 -0.663 1.00 93.06 104 LEU A C 1
ATOM 805 O O . LEU A 1 104 ? 0.567 11.169 -0.710 1.00 93.06 104 LEU A O 1
ATOM 809 N N . PRO A 1 105 ? 2.320 9.990 0.047 1.00 91.12 105 PRO A N 1
ATOM 810 C CA . PRO A 1 105 ? 2.987 11.143 0.642 1.00 91.12 105 PRO A CA 1
ATOM 811 C C . PRO A 1 105 ? 3.318 12.228 -0.393 1.00 91.12 105 PRO A C 1
ATOM 813 O O . PRO A 1 105 ? 3.743 11.934 -1.505 1.00 91.12 105 PRO A O 1
ATOM 816 N N 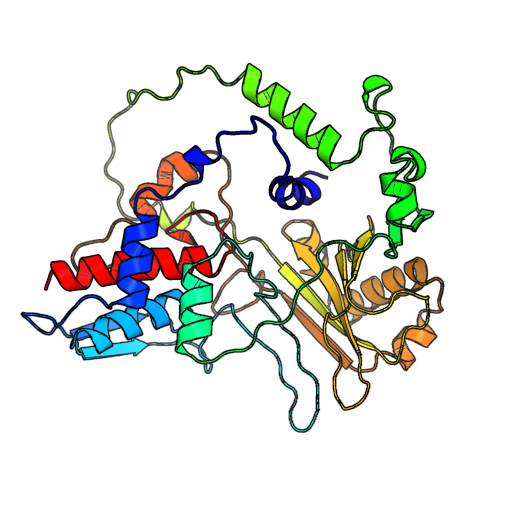. VAL A 1 106 ? 3.202 13.502 -0.005 1.00 90.00 106 VAL A N 1
ATOM 817 C CA . VAL A 1 106 ? 3.493 14.654 -0.890 1.00 90.00 106 VAL A CA 1
ATOM 818 C C . VAL A 1 106 ? 4.953 14.670 -1.365 1.00 90.00 106 VAL A C 1
ATOM 820 O O . VAL A 1 106 ? 5.250 15.130 -2.461 1.00 90.00 106 VAL A O 1
ATOM 823 N N . LYS A 1 107 ? 5.874 14.125 -0.562 1.00 90.12 107 LYS A N 1
ATOM 824 C CA . LYS A 1 107 ? 7.307 14.053 -0.886 1.00 90.12 107 LYS A CA 1
ATOM 825 C C . LYS A 1 107 ? 7.675 12.998 -1.945 1.00 90.12 107 LYS A C 1
ATOM 827 O O . LYS A 1 107 ? 8.819 12.980 -2.375 1.00 90.12 107 LYS A O 1
ATOM 832 N N . HIS A 1 108 ? 6.754 12.117 -2.344 1.00 94.25 108 HIS A N 1
ATOM 833 C CA . HIS A 1 108 ? 7.007 11.036 -3.308 1.00 94.25 108 HIS A CA 1
ATOM 834 C C . HIS A 1 108 ? 6.853 11.540 -4.751 1.00 94.25 108 HIS A C 1
ATOM 836 O O . HIS A 1 108 ? 5.812 11.383 -5.383 1.00 94.25 108 HIS A O 1
ATOM 842 N N . ARG A 1 109 ? 7.867 12.243 -5.258 1.00 97.06 109 ARG A N 1
ATOM 843 C CA . ARG A 1 109 ? 7.801 12.962 -6.537 1.00 97.06 109 ARG A CA 1
ATOM 844 C C . ARG A 1 109 ? 7.738 12.033 -7.751 1.00 97.06 109 ARG A C 1
ATOM 846 O O . ARG A 1 109 ? 7.176 12.461 -8.754 1.00 97.06 109 ARG A O 1
ATOM 853 N N . LEU A 1 110 ? 8.261 10.804 -7.684 1.00 97.69 110 LEU A N 1
ATOM 854 C CA . LEU A 1 110 ? 8.248 9.887 -8.832 1.00 97.69 110 LEU A CA 1
ATOM 855 C C . LEU A 1 110 ? 6.816 9.442 -9.154 1.00 97.69 110 LEU A C 1
ATOM 857 O O . LEU A 1 110 ? 6.363 9.587 -10.288 1.00 97.69 110 LEU A O 1
ATOM 861 N N . VAL A 1 111 ? 6.064 8.972 -8.151 1.00 97.44 111 VAL A N 1
ATOM 862 C CA . VAL A 1 111 ? 4.654 8.595 -8.346 1.00 97.44 111 VAL A CA 1
ATOM 863 C C . VAL A 1 111 ? 3.781 9.801 -8.702 1.00 97.44 111 VAL A C 1
ATOM 865 O O . VAL A 1 111 ? 2.907 9.682 -9.559 1.00 97.44 111 VAL A O 1
ATOM 868 N N . HIS A 1 112 ? 4.032 10.977 -8.109 1.00 98.06 112 HIS A N 1
ATOM 869 C CA . HIS A 1 112 ? 3.294 12.205 -8.445 1.00 98.06 112 HIS A CA 1
ATOM 870 C C . HIS A 1 112 ? 3.548 12.670 -9.884 1.00 98.06 112 HIS A C 1
ATOM 872 O O . HIS A 1 112 ? 2.640 13.206 -10.517 1.00 98.06 112 HIS A O 1
ATOM 878 N N . GLU A 1 113 ? 4.740 12.436 -10.435 1.00 98.12 113 GLU A N 1
ATOM 879 C CA . GLU A 1 113 ? 4.996 12.720 -11.848 1.00 98.12 113 GLU A CA 1
ATOM 880 C C . GLU A 1 113 ? 4.182 11.788 -12.757 1.00 98.12 113 GLU A C 1
ATOM 882 O O . GLU A 1 113 ? 3.572 12.267 -13.708 1.00 98.12 113 GLU A O 1
ATOM 887 N N . PHE A 1 114 ? 4.058 10.494 -12.438 1.00 97.69 114 PHE A N 1
ATOM 888 C CA . PHE A 1 114 ? 3.161 9.607 -13.193 1.00 97.69 114 PHE A CA 1
ATOM 889 C C . PHE A 1 114 ? 1.689 10.003 -13.077 1.00 97.69 114 PHE A C 1
ATOM 891 O O . PHE A 1 114 ? 0.984 10.009 -14.083 1.00 97.69 114 PHE A O 1
ATOM 898 N N . VAL A 1 115 ? 1.224 10.373 -11.880 1.00 97.81 115 VAL A N 1
ATOM 899 C CA . VAL A 1 115 ? -0.136 10.903 -11.680 1.00 97.81 115 VAL A CA 1
ATOM 900 C C . VAL A 1 115 ? -0.393 12.071 -12.633 1.00 97.81 115 VAL A C 1
ATOM 902 O O . VAL A 1 115 ? -1.427 12.102 -13.294 1.00 97.81 115 VAL A O 1
ATOM 905 N N . LYS A 1 116 ? 0.571 12.988 -12.761 1.00 97.69 116 LYS A N 1
ATOM 906 C CA . LYS A 1 116 ? 0.495 14.120 -13.688 1.00 97.69 116 LYS A CA 1
ATOM 907 C C . LYS A 1 116 ? 0.527 13.686 -15.159 1.00 97.69 116 LYS A C 1
ATOM 909 O O . LYS A 1 116 ? -0.283 14.174 -15.939 1.00 97.69 116 LYS A O 1
ATOM 914 N N . GLN A 1 117 ? 1.438 12.794 -15.552 1.00 96.75 117 GLN A N 1
ATOM 915 C CA . GLN A 1 117 ? 1.566 12.319 -16.939 1.00 96.75 117 GLN A CA 1
ATOM 916 C C . GLN A 1 117 ? 0.311 11.597 -17.441 1.00 96.75 117 GLN A C 1
ATOM 918 O O . GLN A 1 117 ? -0.022 11.696 -18.620 1.00 96.75 117 GLN A O 1
ATOM 923 N N . PHE A 1 118 ? -0.378 10.877 -16.556 1.00 97.12 118 PHE A N 1
ATOM 924 C CA . PHE A 1 118 ? -1.601 10.144 -16.876 1.00 97.12 118 PHE A CA 1
ATOM 925 C C . PHE A 1 118 ? -2.887 10.938 -16.597 1.00 97.12 118 PHE A C 1
ATOM 927 O O . PHE A 1 118 ? -3.966 10.354 -16.650 1.00 97.12 118 PHE A O 1
ATOM 934 N N . ASP A 1 119 ? -2.783 12.238 -16.296 1.00 97.81 119 ASP A N 1
ATOM 935 C CA . ASP A 1 119 ? -3.920 13.123 -15.988 1.00 97.81 119 ASP A CA 1
ATOM 936 C C . ASP A 1 119 ? -4.854 12.560 -14.891 1.00 97.81 119 ASP A C 1
ATOM 938 O O . ASP A 1 119 ? -6.083 12.637 -14.948 1.00 97.81 119 ASP A O 1
ATOM 942 N N . LEU A 1 120 ? -4.257 11.943 -13.866 1.00 97.56 120 LEU A N 1
ATOM 943 C CA . LEU A 1 120 ? -4.979 11.395 -12.722 1.00 97.56 120 LEU A CA 1
ATOM 944 C C . LEU A 1 120 ? -5.234 12.478 -11.671 1.00 97.56 120 LEU A C 1
ATOM 946 O O . LEU A 1 120 ? -4.418 13.368 -11.426 1.00 97.56 120 LEU A O 1
ATOM 950 N N . LYS A 1 121 ? -6.373 12.366 -10.985 1.00 95.69 121 LYS A N 1
ATOM 951 C CA . LYS A 1 121 ? -6.758 13.285 -9.910 1.00 95.69 121 LYS A CA 1
ATOM 952 C C . LYS A 1 121 ? -6.315 12.753 -8.554 1.00 95.69 121 LYS A C 1
ATOM 954 O O . LYS A 1 121 ? -6.432 11.563 -8.274 1.00 95.69 121 LYS A O 1
ATOM 959 N N . LEU A 1 122 ? -5.872 13.661 -7.690 1.00 93.69 122 LEU A N 1
ATOM 960 C CA . LEU A 1 122 ? -5.562 13.374 -6.293 1.00 93.69 122 LEU A CA 1
ATOM 961 C C . LEU A 1 122 ? -6.653 13.934 -5.390 1.00 93.69 122 LEU A C 1
ATOM 963 O O . LEU A 1 122 ? -7.119 15.055 -5.588 1.00 93.69 122 LEU A O 1
ATOM 967 N N . ASN A 1 123 ? -7.001 13.166 -4.364 1.00 91.31 123 ASN A N 1
ATOM 968 C CA . ASN A 1 123 ? -7.836 13.621 -3.264 1.00 91.31 123 ASN A CA 1
ATOM 969 C C . ASN A 1 123 ? -6.988 13.675 -1.983 1.00 91.31 123 ASN A C 1
ATOM 971 O O . ASN A 1 123 ? -6.239 12.724 -1.733 1.00 91.31 123 ASN A O 1
ATOM 975 N N . PRO A 1 124 ? -7.068 14.744 -1.169 1.00 88.88 124 PRO A N 1
ATOM 976 C CA . PRO A 1 124 ? -6.392 14.780 0.121 1.00 88.88 124 PRO A CA 1
ATOM 977 C C . PRO A 1 124 ? -6.797 13.594 1.006 1.00 88.88 124 PRO A C 1
ATOM 979 O O . PRO A 1 124 ? -7.978 13.307 1.175 1.00 88.88 124 PRO A O 1
ATOM 982 N N . PHE A 1 125 ? -5.803 12.924 1.592 1.00 84.25 125 PHE A N 1
ATOM 983 C CA . PHE A 1 125 ? -6.004 11.879 2.594 1.00 84.25 125 PHE A CA 1
ATOM 984 C C . PHE A 1 125 ? -5.637 12.438 3.970 1.00 84.25 125 PHE A C 1
ATOM 986 O O . PHE A 1 125 ? -4.478 12.797 4.212 1.00 84.25 125 PHE A O 1
ATOM 993 N N . ILE A 1 126 ? -6.605 12.514 4.881 1.00 79.62 126 ILE A N 1
ATOM 994 C CA . ILE A 1 126 ? -6.384 13.063 6.222 1.00 79.62 126 ILE A CA 1
ATOM 995 C C . ILE A 1 126 ? -5.899 11.955 7.152 1.00 79.62 126 ILE A C 1
ATOM 997 O O . ILE A 1 126 ? -6.600 10.994 7.452 1.00 79.62 126 ILE A O 1
ATOM 1001 N N . GLN A 1 127 ? -4.660 12.095 7.616 1.00 74.31 127 GLN A N 1
ATOM 1002 C CA . GLN A 1 127 ? -4.030 11.110 8.497 1.00 74.31 127 GLN A CA 1
ATOM 1003 C C . GLN A 1 127 ? -4.474 11.220 9.956 1.00 74.31 127 GLN A C 1
ATOM 1005 O O . GLN A 1 127 ? -4.426 10.236 10.689 1.00 74.31 127 GLN A O 1
ATOM 1010 N N . ARG A 1 128 ? -4.805 12.431 10.407 1.00 72.75 128 ARG A N 1
ATOM 1011 C CA . ARG A 1 128 ? -5.210 12.723 11.781 1.00 72.75 128 ARG A CA 1
ATOM 1012 C C . ARG A 1 128 ? -6.296 13.773 11.759 1.00 72.75 128 ARG A C 1
ATOM 1014 O O . ARG A 1 128 ? -6.148 14.782 11.075 1.00 72.75 128 ARG A O 1
ATOM 1021 N N . ASP A 1 129 ? -7.309 13.532 12.563 1.00 76.88 129 ASP A N 1
ATOM 1022 C CA . ASP A 1 129 ? -8.389 14.464 12.820 1.00 76.88 129 ASP A CA 1
ATOM 1023 C C . ASP A 1 129 ? -8.643 14.446 14.329 1.00 76.88 129 ASP A C 1
ATOM 1025 O O . ASP A 1 129 ? -8.775 13.384 14.941 1.00 76.88 129 ASP A O 1
ATOM 1029 N N . ASP A 1 130 ? -8.631 15.623 14.941 1.00 81.19 130 ASP A N 1
ATOM 1030 C CA . ASP A 1 130 ? -8.795 15.795 16.384 1.00 81.19 130 ASP A CA 1
ATOM 1031 C C . ASP A 1 130 ? -10.216 15.428 16.851 1.00 81.19 130 ASP A C 1
ATOM 1033 O O . ASP A 1 130 ? -10.411 15.077 18.018 1.00 81.19 130 ASP A O 1
ATOM 1037 N N . ASN A 1 131 ? -11.181 15.398 15.925 1.00 78.94 131 ASN A N 1
ATOM 1038 C CA . ASN A 1 131 ? -12.539 14.925 16.166 1.00 78.94 131 ASN A CA 1
ATOM 1039 C C . ASN A 1 131 ? -12.652 13.394 16.155 1.00 78.94 131 ASN A C 1
ATOM 1041 O O . ASN A 1 131 ? -13.725 12.865 16.427 1.00 78.94 131 ASN A O 1
ATOM 1045 N N . THR A 1 132 ? -11.581 12.646 15.884 1.00 79.69 132 THR A N 1
ATOM 1046 C CA . THR A 1 132 ? -11.613 11.175 15.979 1.00 79.69 132 THR A CA 1
ATOM 1047 C C . THR A 1 132 ? -11.711 10.683 17.411 1.00 79.69 132 THR A C 1
ATOM 1049 O O . THR A 1 132 ? -11.552 11.438 18.371 1.00 79.69 132 THR A O 1
ATOM 1052 N N . TRP A 1 133 ? -11.949 9.383 17.557 1.00 84.38 133 TRP A N 1
ATOM 1053 C CA . TRP A 1 133 ? -11.895 8.709 18.842 1.00 84.38 133 TRP A CA 1
ATOM 1054 C C . TRP A 1 133 ? -10.577 7.956 19.024 1.00 84.38 133 TRP A C 1
ATOM 1056 O O . TRP A 1 133 ? -9.970 7.459 18.076 1.00 84.38 133 TRP A O 1
ATOM 1066 N N . TYR A 1 134 ? -10.169 7.824 20.277 1.00 88.19 134 TYR A N 1
ATOM 1067 C CA . TYR A 1 134 ? -9.383 6.698 20.746 1.00 88.19 134 TYR A CA 1
ATOM 1068 C C . TYR A 1 134 ? -10.275 5.824 21.615 1.00 88.19 134 TYR A C 1
ATOM 1070 O O . TYR A 1 134 ? -11.028 6.334 22.448 1.00 88.19 134 TYR A O 1
ATOM 1078 N N . PHE A 1 135 ? -10.161 4.513 21.437 1.00 90.38 135 PHE A N 1
ATOM 1079 C CA . PHE A 1 135 ? -10.779 3.538 22.326 1.00 90.38 135 PHE A CA 1
ATOM 1080 C C . PHE A 1 135 ? -9.701 2.641 22.909 1.00 90.38 135 PHE A C 1
ATOM 1082 O O . PHE A 1 135 ? -9.216 1.727 22.245 1.00 90.38 135 PHE A O 1
ATOM 1089 N N . MET A 1 136 ? -9.291 2.954 24.129 1.00 89.56 136 MET A N 1
ATOM 1090 C CA . MET A 1 136 ? -8.157 2.316 24.780 1.00 89.56 136 MET A CA 1
ATOM 1091 C C . MET A 1 136 ? -8.514 1.981 26.217 1.00 89.56 136 MET A C 1
ATOM 1093 O O . MET A 1 136 ? -9.092 2.815 26.912 1.00 89.56 136 MET A O 1
ATOM 1097 N N . ASN A 1 137 ? -8.150 0.787 26.680 1.00 88.12 137 ASN A N 1
ATOM 1098 C CA . ASN A 1 137 ? -8.376 0.338 28.052 1.00 88.12 137 ASN A CA 1
ATOM 1099 C C . ASN A 1 137 ? -9.848 0.528 28.490 1.00 88.12 137 ASN A C 1
ATOM 1101 O O . ASN A 1 137 ? -10.142 1.051 29.566 1.00 88.12 137 ASN A O 1
ATOM 1105 N N . GLY A 1 138 ? -10.782 0.207 27.584 1.00 87.94 138 GLY A N 1
ATOM 1106 C CA . GLY A 1 138 ? -12.230 0.378 27.774 1.00 87.94 138 GLY A CA 1
ATOM 1107 C C . GLY A 1 138 ? -12.723 1.831 27.817 1.00 87.94 138 GLY A C 1
ATOM 1108 O O . GLY A 1 138 ? -13.902 2.068 28.068 1.00 87.94 138 GLY A O 1
ATOM 1109 N N . THR A 1 139 ? -11.844 2.806 27.582 1.00 88.31 139 THR A N 1
ATOM 1110 C CA . THR A 1 139 ? -12.142 4.237 27.660 1.00 88.31 139 THR A CA 1
ATOM 1111 C C . THR A 1 139 ? -12.194 4.845 26.263 1.00 88.31 139 THR A C 1
ATOM 1113 O O . THR A 1 139 ? -11.248 4.734 25.482 1.00 88.31 139 THR A O 1
ATOM 1116 N N . ARG A 1 140 ? -13.314 5.508 25.958 1.00 89.56 140 ARG A N 1
ATOM 1117 C CA . ARG A 1 140 ? -13.552 6.228 24.703 1.00 89.56 140 ARG A CA 1
ATOM 1118 C C . ARG A 1 140 ? -13.351 7.724 24.910 1.00 89.56 140 ARG A C 1
ATOM 1120 O O . ARG A 1 140 ? -14.082 8.328 25.690 1.00 89.56 140 ARG A O 1
ATOM 1127 N N . VAL A 1 141 ? -12.402 8.319 24.199 1.00 90.00 141 VAL A N 1
ATOM 1128 C CA . VAL A 1 141 ? -12.020 9.737 24.343 1.00 90.00 141 VAL A CA 1
ATOM 1129 C C . VAL A 1 141 ? -11.722 10.355 22.985 1.00 90.00 141 VAL A C 1
ATOM 1131 O O . VAL A 1 141 ? -11.285 9.644 22.079 1.00 90.00 141 VAL A O 1
ATOM 1134 N N . ARG A 1 142 ? -11.953 11.661 22.809 1.00 87.69 142 ARG A N 1
ATOM 1135 C CA . ARG A 1 142 ? -11.596 12.327 21.548 1.00 87.69 142 ARG A CA 1
ATOM 1136 C C . ARG A 1 142 ? -10.077 12.426 21.397 1.00 87.69 142 ARG A C 1
ATOM 1138 O O . ARG A 1 142 ? -9.346 12.564 22.380 1.00 87.69 142 ARG A O 1
ATOM 1145 N N . ALA A 1 143 ? -9.595 12.396 20.159 1.00 85.88 143 ALA A N 1
ATOM 1146 C CA . ALA A 1 143 ? -8.176 12.553 19.858 1.00 85.88 143 ALA A CA 1
ATOM 1147 C C . ALA A 1 143 ? -7.624 13.896 20.344 1.00 85.88 143 ALA A C 1
ATOM 1149 O O . ALA A 1 143 ? -6.516 13.928 20.880 1.00 85.88 143 ALA A O 1
ATOM 1150 N N . GLU A 1 144 ? -8.412 14.970 20.264 1.00 88.88 144 GLU A N 1
ATOM 1151 C CA . GLU A 1 144 ? -8.038 16.269 20.825 1.00 88.88 144 GLU A CA 1
ATOM 1152 C C . GLU A 1 144 ? -7.721 16.193 22.330 1.00 88.88 144 GLU A C 1
ATOM 1154 O O . GLU A 1 144 ? -6.717 16.734 22.801 1.00 88.88 144 GLU A O 1
ATOM 1159 N N . GLU A 1 145 ? -8.554 15.489 23.099 1.00 90.44 145 GLU A N 1
ATOM 1160 C CA . GLU A 1 145 ? -8.390 15.346 24.548 1.00 90.44 145 GLU A CA 1
ATOM 1161 C C . GLU A 1 145 ? -7.124 14.557 24.890 1.00 90.44 145 GLU A C 1
ATOM 1163 O O . GLU A 1 145 ? -6.372 14.942 25.788 1.00 90.44 145 GLU A O 1
ATOM 1168 N N . VAL A 1 146 ? -6.840 13.500 24.125 1.00 89.19 146 VAL A N 1
ATOM 1169 C CA . VAL A 1 146 ? -5.607 12.710 24.251 1.00 89.19 146 VAL A CA 1
ATOM 1170 C C . VAL A 1 146 ? -4.380 13.547 23.899 1.00 89.19 146 VAL A C 1
ATOM 1172 O O . VAL A 1 146 ? -3.369 13.478 24.596 1.00 89.19 146 VAL A O 1
ATOM 1175 N N . ASN A 1 147 ? -4.463 14.365 22.848 1.00 86.62 147 ASN A N 1
ATOM 1176 C CA . ASN A 1 147 ? -3.378 15.253 22.435 1.00 86.62 147 ASN A CA 1
ATOM 1177 C C . ASN A 1 147 ? -3.065 16.304 23.512 1.00 86.62 147 ASN A C 1
ATOM 1179 O O . ASN A 1 147 ? -1.896 16.631 23.724 1.00 86.62 147 ASN A O 1
ATOM 1183 N N . ARG A 1 148 ? -4.085 16.797 24.229 1.00 91.12 148 ARG A N 1
ATOM 1184 C CA . ARG A 1 148 ? -3.924 17.721 25.366 1.00 91.12 148 ARG A CA 1
ATOM 1185 C C . ARG A 1 148 ? -3.413 17.024 26.630 1.00 91.12 148 ARG A C 1
ATOM 1187 O O . ARG A 1 148 ? -2.590 17.594 27.342 1.00 91.12 148 ARG A O 1
ATOM 1194 N N . ASN A 1 149 ? -3.894 15.816 26.927 1.00 92.31 149 ASN A N 1
ATOM 1195 C CA . ASN A 1 149 ? -3.496 15.046 28.106 1.00 92.31 149 ASN A CA 1
ATOM 1196 C C . ASN A 1 149 ? -3.424 13.534 27.811 1.00 92.31 149 ASN A C 1
ATOM 1198 O O . ASN A 1 149 ? -4.396 12.810 28.044 1.00 92.31 149 ASN A O 1
ATOM 1202 N N . PRO A 1 150 ? -2.248 13.013 27.417 1.00 90.56 150 PRO A N 1
ATOM 1203 C CA . PRO A 1 150 ? -2.082 11.594 27.093 1.00 90.56 150 PRO A CA 1
ATOM 1204 C C . PRO A 1 150 ? -2.394 10.627 28.246 1.00 90.56 150 PRO A C 1
ATOM 1206 O O . PRO A 1 150 ? -2.683 9.457 28.004 1.00 90.56 150 PRO A O 1
ATOM 1209 N N . ASN A 1 151 ? -2.369 11.094 29.502 1.00 90.56 151 ASN A N 1
ATOM 1210 C CA . ASN A 1 151 ? -2.661 10.250 30.666 1.00 90.56 151 ASN A CA 1
ATOM 1211 C C . ASN A 1 151 ? -4.118 9.770 30.713 1.00 90.56 151 ASN A C 1
ATOM 1213 O O . ASN A 1 151 ? -4.408 8.818 31.433 1.00 90.56 151 ASN A O 1
ATOM 1217 N N . ILE A 1 152 ? -5.024 10.405 29.961 1.00 91.12 152 ILE A N 1
ATOM 1218 C CA . ILE A 1 152 ? -6.443 10.033 29.927 1.00 91.12 152 ILE A CA 1
ATOM 1219 C C . ILE A 1 152 ? -6.665 8.600 29.415 1.00 91.12 152 ILE A C 1
ATOM 1221 O O . ILE A 1 152 ? -7.654 7.970 29.767 1.00 91.12 152 ILE A O 1
ATOM 1225 N N . LEU A 1 153 ? -5.712 8.055 28.648 1.00 88.25 153 LEU A N 1
ATOM 1226 C CA . LEU A 1 153 ? -5.741 6.670 28.167 1.00 88.25 153 LEU A CA 1
ATOM 1227 C C . LEU A 1 153 ? -5.457 5.634 29.271 1.00 88.25 153 LEU A C 1
ATOM 1229 O O . LEU A 1 153 ? -5.590 4.437 29.033 1.00 88.25 153 LEU A O 1
ATOM 1233 N N . ASN A 1 154 ? -5.033 6.078 30.460 1.00 87.56 154 ASN A N 1
ATOM 1234 C CA . ASN A 1 154 ? -4.819 5.249 31.648 1.00 87.56 154 ASN A CA 1
ATOM 1235 C C . ASN A 1 154 ? -3.916 4.016 31.423 1.00 87.56 154 ASN A C 1
ATOM 1237 O O . ASN A 1 154 ? -4.148 2.942 31.980 1.00 87.56 154 ASN A O 1
ATOM 1241 N N . TYR A 1 155 ? -2.879 4.160 30.594 1.00 85.19 155 TYR A N 1
ATOM 1242 C CA . TYR A 1 155 ? -1.859 3.127 30.424 1.00 85.19 155 TYR A CA 1
ATOM 1243 C C . TYR A 1 155 ? -0.852 3.144 31.584 1.00 85.19 155 TYR A C 1
ATOM 1245 O O . TYR A 1 155 ? -0.440 4.223 32.027 1.00 85.19 155 TYR A O 1
ATOM 1253 N N . PRO A 1 156 ? -0.386 1.971 32.052 1.00 86.94 156 PRO A N 1
ATOM 1254 C CA . PRO A 1 156 ? 0.673 1.901 33.046 1.00 86.94 156 PRO A CA 1
ATOM 1255 C C . PRO A 1 156 ? 1.995 2.376 32.431 1.00 86.94 156 PRO A C 1
ATOM 1257 O O . PRO A 1 156 ? 2.583 1.710 31.582 1.00 86.94 156 PRO A O 1
ATOM 1260 N N . VAL A 1 157 ? 2.471 3.536 32.881 1.00 88.81 157 VAL A N 1
ATOM 1261 C CA . VAL A 1 157 ? 3.753 4.128 32.472 1.00 88.81 157 VAL A CA 1
ATOM 1262 C C . VAL A 1 157 ? 4.589 4.488 33.696 1.00 88.81 157 VAL A C 1
ATOM 1264 O O . VAL A 1 157 ? 4.057 4.693 34.795 1.00 88.81 157 VAL A O 1
ATOM 1267 N N . LYS A 1 158 ? 5.912 4.590 33.530 1.00 91.31 158 LYS A N 1
ATOM 1268 C CA . LYS A 1 158 ? 6.792 5.031 34.621 1.00 91.31 158 LYS A CA 1
ATOM 1269 C C . LYS A 1 158 ? 6.435 6.459 35.052 1.00 91.31 158 LYS A C 1
ATOM 1271 O O . LYS A 1 158 ? 5.954 7.245 34.236 1.00 91.31 158 LYS A O 1
ATOM 1276 N N . PRO A 1 159 ? 6.734 6.867 36.298 1.00 92.56 159 PRO A N 1
ATOM 1277 C CA . PRO A 1 159 ? 6.503 8.245 36.736 1.00 92.56 159 PRO A CA 1
ATOM 1278 C C . PRO A 1 159 ? 7.127 9.301 35.807 1.00 92.56 159 PRO A C 1
ATOM 1280 O O . PRO A 1 159 ? 6.508 10.328 35.553 1.00 92.56 159 PRO A O 1
ATOM 1283 N N . SER A 1 160 ? 8.305 9.018 35.237 1.00 91.19 160 SER A N 1
ATOM 1284 C CA . SER A 1 160 ? 9.009 9.886 34.278 1.00 91.19 160 SER A CA 1
ATOM 1285 C C . SER A 1 160 ? 8.411 9.905 32.864 1.00 91.19 160 SER A C 1
ATOM 1287 O O . SER A 1 160 ? 8.858 10.679 32.018 1.00 91.19 160 SER A O 1
ATOM 1289 N N . GLU A 1 161 ? 7.450 9.030 32.581 1.00 91.00 161 GLU A N 1
ATOM 1290 C CA . GLU A 1 161 ? 6.796 8.856 31.280 1.00 91.00 161 GLU A CA 1
ATOM 1291 C C . GLU A 1 161 ? 5.382 9.462 31.257 1.00 91.00 161 GLU A C 1
ATOM 1293 O O . GLU A 1 161 ? 4.800 9.636 30.188 1.00 91.00 161 GLU A O 1
ATOM 1298 N N . ARG A 1 162 ? 4.839 9.838 32.423 1.00 90.81 162 ARG A N 1
ATOM 1299 C CA . ARG A 1 162 ? 3.517 10.467 32.545 1.00 90.81 162 ARG A CA 1
ATOM 1300 C C . ARG A 1 162 ? 3.440 11.779 31.762 1.00 90.81 162 ARG A C 1
ATOM 1302 O O . ARG A 1 162 ? 4.373 12.576 31.759 1.00 90.81 162 ARG A O 1
ATOM 1309 N N . GLY A 1 163 ? 2.295 12.007 31.124 1.00 89.44 163 GLY A N 1
ATOM 1310 C CA . GLY A 1 163 ? 2.006 13.192 30.313 1.00 89.44 163 GLY A CA 1
ATOM 1311 C C . GLY A 1 163 ? 2.645 13.185 28.925 1.00 89.44 163 GLY A C 1
ATOM 1312 O O . GLY A 1 163 ? 2.417 14.119 28.162 1.00 89.44 163 GLY A O 1
ATOM 1313 N N . LYS A 1 164 ? 3.418 12.150 28.574 1.00 88.62 164 LYS A N 1
ATOM 1314 C CA . LYS A 1 164 ? 4.035 12.024 27.253 1.00 88.62 164 LYS A CA 1
ATOM 1315 C C . LYS A 1 164 ? 3.131 11.245 26.307 1.00 88.62 164 LYS A C 1
ATOM 1317 O O . LYS A 1 164 ? 2.550 10.228 26.677 1.00 88.62 164 LYS A O 1
ATOM 1322 N N . SER A 1 165 ? 3.044 11.699 25.062 1.00 84.75 165 SER A N 1
ATOM 1323 C CA . SER A 1 165 ? 2.365 10.960 24.000 1.00 84.75 165 SER A CA 1
ATOM 1324 C C . SER A 1 165 ? 3.156 9.712 23.606 1.00 84.75 165 SER A C 1
ATOM 1326 O O . SER A 1 165 ? 4.374 9.643 23.794 1.00 84.75 165 SER A O 1
ATOM 1328 N N . ALA A 1 166 ? 2.489 8.742 22.974 1.00 80.62 166 ALA A N 1
ATOM 1329 C CA . ALA A 1 166 ? 3.149 7.545 22.442 1.00 80.62 166 ALA A CA 1
ATOM 1330 C C . ALA A 1 166 ? 4.341 7.893 21.525 1.00 80.62 166 ALA A C 1
ATOM 1332 O O . ALA A 1 166 ? 5.391 7.253 21.582 1.00 80.62 166 ALA A O 1
ATOM 1333 N N . VAL A 1 167 ? 4.212 8.967 20.737 1.00 76.44 167 VAL A N 1
ATOM 1334 C CA . VAL A 1 167 ? 5.274 9.470 19.851 1.00 76.44 167 VAL A CA 1
ATOM 1335 C C . VAL A 1 167 ? 6.487 9.964 20.642 1.00 76.44 167 VAL A C 1
ATOM 1337 O O . VAL A 1 167 ? 7.627 9.692 20.265 1.00 76.44 167 VAL A O 1
ATOM 1340 N N . GLN A 1 168 ? 6.261 10.688 21.741 1.00 83.50 168 GLN A N 1
ATOM 1341 C CA . GLN A 1 168 ? 7.336 11.184 22.602 1.00 83.50 168 GLN A CA 1
ATOM 1342 C C . GLN A 1 168 ? 8.048 10.033 23.316 1.00 83.50 168 GLN A C 1
ATOM 1344 O O . GLN A 1 168 ? 9.277 9.979 23.296 1.00 83.50 168 GLN A O 1
ATOM 1349 N N . LEU A 1 169 ? 7.289 9.089 23.880 1.00 85.50 169 LEU A N 1
ATOM 1350 C CA . LEU A 1 169 ? 7.838 7.910 24.558 1.00 85.50 169 LEU A CA 1
ATOM 1351 C C . LEU A 1 169 ? 8.724 7.082 23.629 1.00 85.50 169 LEU A C 1
ATOM 1353 O O . LEU A 1 169 ? 9.832 6.693 23.996 1.00 85.50 169 LEU A O 1
ATOM 1357 N N . TYR A 1 170 ? 8.279 6.877 22.394 1.00 76.94 170 TYR A N 1
ATOM 1358 C CA . TYR A 1 170 ? 9.087 6.191 21.397 1.00 76.94 170 TYR A CA 1
ATOM 1359 C C . TYR A 1 170 ? 10.352 6.930 21.028 1.00 76.94 170 TYR A C 1
ATOM 1361 O O . TYR A 1 170 ? 11.418 6.327 20.960 1.00 76.94 170 TYR A O 1
ATOM 1369 N N . ARG A 1 171 ? 10.255 8.243 20.819 1.00 72.25 171 ARG A N 1
ATOM 1370 C CA . ARG A 1 171 ? 11.425 9.059 20.510 1.00 72.25 171 ARG A CA 1
ATOM 1371 C C . ARG A 1 171 ? 12.464 8.965 21.626 1.00 72.25 171 ARG A C 1
ATOM 1373 O O . ARG A 1 171 ? 13.652 8.844 21.345 1.00 72.25 171 ARG A O 1
ATOM 1380 N N . GLU A 1 172 ? 12.034 8.976 22.884 1.00 82.06 172 GLU A N 1
ATOM 1381 C CA . GLU A 1 172 ? 12.930 8.778 24.025 1.00 82.06 172 GLU A CA 1
ATOM 1382 C C . GLU A 1 172 ? 13.538 7.374 24.063 1.00 82.06 172 GLU A C 1
ATOM 1384 O O . GLU A 1 172 ? 14.728 7.238 24.352 1.00 82.06 172 GLU A O 1
ATOM 1389 N N . ALA A 1 173 ? 12.760 6.339 23.740 1.00 78.62 173 ALA A N 1
ATOM 1390 C CA . ALA A 1 173 ? 13.268 4.977 23.625 1.00 78.62 173 ALA A CA 1
ATOM 1391 C C . ALA A 1 173 ? 14.338 4.863 22.523 1.00 78.62 173 ALA A C 1
ATOM 1393 O O . ALA A 1 173 ? 15.424 4.343 22.779 1.00 78.62 173 ALA A O 1
ATOM 1394 N N . LEU A 1 174 ? 14.087 5.433 21.340 1.00 71.31 174 LEU A N 1
ATOM 1395 C CA . LEU A 1 174 ? 15.049 5.467 20.234 1.00 71.31 174 LEU A CA 1
ATOM 1396 C C . LEU A 1 174 ? 16.319 6.248 20.587 1.00 71.31 174 LEU A C 1
ATOM 1398 O O . LEU A 1 174 ? 17.426 5.821 20.261 1.00 71.31 174 LEU A O 1
ATOM 1402 N N . ASN A 1 175 ? 16.188 7.374 21.291 1.00 73.75 175 ASN A N 1
ATOM 1403 C CA . ASN A 1 175 ? 17.340 8.173 21.706 1.00 73.75 175 ASN A CA 1
ATOM 1404 C C . ASN A 1 175 ? 18.289 7.390 22.625 1.00 73.75 175 ASN A C 1
ATOM 1406 O O . ASN A 1 175 ? 19.502 7.564 22.522 1.00 73.75 175 ASN A O 1
ATOM 1410 N N . LYS A 1 176 ? 17.772 6.500 23.484 1.00 72.50 176 LYS A N 1
ATOM 1411 C CA . LYS A 1 176 ? 18.614 5.636 24.329 1.00 72.50 176 LYS A CA 1
ATOM 1412 C C . LYS A 1 176 ? 19.451 4.672 23.496 1.00 72.50 176 LYS A C 1
ATOM 1414 O O . LYS A 1 176 ? 20.626 4.497 23.800 1.00 72.50 176 LYS A O 1
ATOM 1419 N N . VAL A 1 177 ? 18.880 4.106 22.433 1.00 64.44 177 VAL A N 1
ATOM 1420 C CA . VAL A 1 177 ? 19.616 3.244 21.494 1.00 64.44 177 VAL A CA 1
ATOM 1421 C C . VAL A 1 177 ? 20.691 4.051 20.762 1.00 64.44 177 VAL A C 1
ATOM 1423 O O . VAL A 1 177 ? 21.830 3.608 20.668 1.00 64.44 177 VAL A O 1
ATOM 1426 N N . ARG A 1 178 ? 20.378 5.284 20.337 1.00 58.28 178 ARG A N 1
ATOM 1427 C CA . ARG A 1 178 ? 21.330 6.160 19.631 1.00 58.28 178 ARG A CA 1
ATOM 1428 C C . ARG A 1 178 ? 22.589 6.475 20.442 1.00 58.28 178 ARG A C 1
ATOM 1430 O O . ARG A 1 178 ? 23.661 6.560 19.864 1.00 58.28 178 ARG A O 1
ATOM 1437 N N . VAL A 1 179 ? 22.469 6.655 21.759 1.00 54.91 179 VAL A N 1
ATOM 1438 C CA . VAL A 1 179 ? 23.616 6.959 22.640 1.00 54.91 179 VAL A CA 1
ATOM 1439 C C . VAL A 1 179 ? 24.543 5.747 22.824 1.00 54.91 179 VAL A C 1
ATOM 1441 O O . VAL A 1 179 ? 25.724 5.929 23.100 1.00 54.91 179 VAL A O 1
ATOM 1444 N N . HIS A 1 180 ? 24.030 4.526 22.643 1.00 52.34 180 HIS A N 1
ATOM 1445 C CA . HIS A 1 180 ? 24.795 3.283 22.805 1.00 52.34 180 HIS A CA 1
ATOM 1446 C C . HIS A 1 180 ? 25.281 2.684 21.483 1.00 52.34 180 HIS A C 1
ATOM 1448 O O . HIS A 1 180 ? 26.080 1.753 21.509 1.00 52.34 180 HIS A O 1
ATOM 1454 N N . LEU A 1 181 ? 24.831 3.202 20.337 1.00 46.88 181 LEU A N 1
ATOM 1455 C CA . LEU A 1 181 ? 25.430 2.897 19.042 1.00 46.88 181 LEU A CA 1
ATOM 1456 C C . LEU A 1 181 ? 26.714 3.729 18.924 1.00 46.88 181 LEU A C 1
ATOM 1458 O O . LEU A 1 181 ? 26.618 4.947 18.749 1.00 46.88 181 LEU A O 1
ATOM 1462 N N . PRO A 1 182 ? 27.918 3.138 19.050 1.00 41.75 182 PRO A N 1
ATOM 1463 C CA . PRO A 1 182 ? 29.135 3.898 18.840 1.00 41.75 182 PRO A CA 1
ATOM 1464 C C . PRO A 1 182 ? 29.112 4.459 17.419 1.00 41.75 182 PRO A C 1
ATOM 1466 O O . PRO A 1 182 ? 28.853 3.738 16.456 1.00 41.75 182 PRO A O 1
ATOM 1469 N N . THR A 1 183 ? 29.472 5.733 17.278 1.00 43.69 183 THR A N 1
ATOM 1470 C CA . THR A 1 183 ? 29.679 6.474 16.018 1.00 43.69 183 THR A CA 1
ATOM 1471 C C . THR A 1 183 ? 30.744 5.846 15.095 1.00 43.69 183 THR A C 1
ATOM 1473 O O . THR A 1 183 ? 31.185 6.472 14.139 1.00 43.69 183 THR A O 1
ATOM 1476 N N . ARG A 1 184 ? 31.204 4.627 15.404 1.00 34.56 184 ARG A N 1
ATOM 1477 C CA . ARG A 1 184 ? 32.415 3.974 14.909 1.00 34.56 184 ARG A CA 1
ATOM 1478 C C . ARG A 1 184 ? 32.213 2.515 14.472 1.00 34.56 184 ARG A C 1
ATOM 1480 O O . ARG A 1 184 ? 33.199 1.830 14.259 1.00 34.56 184 ARG A O 1
ATOM 1487 N N . LEU A 1 185 ? 30.970 2.046 14.319 1.00 33.88 185 LEU A N 1
ATOM 1488 C CA . LEU A 1 185 ? 30.659 0.764 13.655 1.00 33.88 185 LEU A CA 1
ATOM 1489 C C . LEU A 1 185 ? 30.291 0.943 12.166 1.00 33.88 185 LEU A C 1
ATOM 1491 O O . LEU A 1 185 ? 29.597 0.121 11.583 1.00 33.88 185 LEU A O 1
ATOM 1495 N N . LEU A 1 186 ? 30.770 2.027 11.550 1.00 34.78 186 LEU A N 1
ATOM 1496 C CA . LEU A 1 186 ? 30.791 2.227 10.099 1.00 34.78 186 LEU A CA 1
ATOM 1497 C C . LEU A 1 186 ? 32.245 2.236 9.623 1.00 34.78 186 LEU A C 1
ATOM 1499 O O . LEU A 1 186 ? 32.746 3.236 9.121 1.00 34.78 186 LEU A O 1
ATOM 1503 N N . THR A 1 187 ? 32.945 1.129 9.827 1.00 30.41 187 THR A N 1
ATOM 1504 C CA . THR A 1 187 ? 34.135 0.812 9.039 1.00 30.41 187 THR A CA 1
ATOM 1505 C C . THR A 1 187 ? 34.040 -0.651 8.663 1.00 30.41 187 THR A C 1
ATOM 1507 O O . THR A 1 187 ? 33.997 -1.513 9.540 1.00 30.41 187 THR A O 1
ATOM 1510 N N . GLN A 1 188 ? 33.959 -0.889 7.351 1.00 37.88 188 GLN A N 1
ATOM 1511 C CA . GLN A 1 188 ? 34.341 -2.143 6.713 1.00 37.88 188 GLN A CA 1
ATOM 1512 C C . GLN A 1 188 ? 35.578 -2.692 7.413 1.00 37.88 188 GLN A C 1
ATOM 1514 O O . GLN A 1 188 ? 36.595 -2.011 7.426 1.00 37.88 188 GLN A O 1
ATOM 1519 N N . GLU A 1 189 ? 35.442 -3.866 8.018 1.00 32.84 189 GLU A N 1
ATOM 1520 C CA . GLU A 1 189 ? 36.476 -4.890 8.193 1.00 32.84 189 GLU A CA 1
ATOM 1521 C C . GLU A 1 189 ? 36.053 -5.802 9.340 1.00 32.84 189 GLU A C 1
ATOM 1523 O O . GLU A 1 189 ? 36.411 -5.593 10.497 1.00 32.84 189 GLU A O 1
ATOM 1528 N N . THR A 1 190 ? 35.299 -6.856 9.025 1.00 26.39 190 THR A N 1
ATOM 1529 C CA . THR A 1 190 ? 35.675 -8.195 9.490 1.00 26.39 190 THR A CA 1
ATOM 1530 C C . THR A 1 190 ? 34.938 -9.284 8.711 1.00 26.39 190 THR A C 1
ATOM 1532 O O . THR A 1 190 ? 33.716 -9.329 8.696 1.00 26.39 190 THR A O 1
ATOM 1535 N N . LEU A 1 191 ? 35.757 -10.191 8.165 1.00 25.66 191 LEU A N 1
ATOM 1536 C CA . LEU A 1 191 ? 35.484 -11.575 7.754 1.00 25.66 191 LEU A CA 1
ATOM 1537 C C . LEU A 1 191 ? 35.062 -11.830 6.296 1.00 25.66 191 LEU A C 1
ATOM 1539 O O . LEU A 1 191 ? 33.898 -11.936 5.936 1.00 25.66 191 LEU A O 1
ATOM 1543 N N . ASN A 1 192 ? 36.109 -12.045 5.493 1.00 26.95 192 ASN A N 1
ATOM 1544 C CA . ASN A 1 192 ? 36.106 -12.865 4.287 1.00 26.95 192 ASN A CA 1
ATOM 1545 C C . ASN A 1 192 ? 35.722 -14.330 4.568 1.00 26.95 192 ASN A C 1
ATOM 1547 O O . ASN A 1 192 ? 35.973 -14.846 5.659 1.00 26.95 192 ASN A O 1
ATOM 1551 N N . LEU A 1 193 ? 35.351 -14.990 3.459 1.00 24.70 193 LEU A N 1
ATOM 1552 C CA . LEU A 1 193 ? 35.275 -16.433 3.172 1.00 24.70 193 LEU A CA 1
ATOM 1553 C C . LEU A 1 193 ? 33.878 -17.051 3.342 1.00 24.70 193 LEU A C 1
ATOM 1555 O O . LEU A 1 193 ? 33.547 -17.512 4.421 1.00 24.70 193 LEU A O 1
ATOM 1559 N N . PHE A 1 194 ? 33.081 -17.087 2.264 1.00 22.97 194 PHE A N 1
ATOM 1560 C CA . PHE A 1 194 ? 32.602 -18.299 1.558 1.00 22.97 194 PHE A CA 1
ATOM 1561 C C . PHE A 1 194 ? 31.718 -17.886 0.352 1.00 22.97 194 PHE A C 1
ATOM 1563 O O . PHE A 1 194 ? 30.992 -16.900 0.454 1.00 22.97 194 PHE A O 1
ATOM 1570 N N . PRO A 1 195 ? 31.760 -18.595 -0.795 1.00 29.09 195 PRO A N 1
ATOM 1571 C CA . PRO A 1 195 ? 30.975 -18.245 -1.974 1.00 29.09 195 PRO A CA 1
ATOM 1572 C C . PRO A 1 195 ? 29.556 -18.808 -1.839 1.00 29.09 195 PRO A C 1
ATOM 1574 O O . PRO A 1 195 ? 29.383 -20.025 -1.841 1.00 29.09 195 PRO 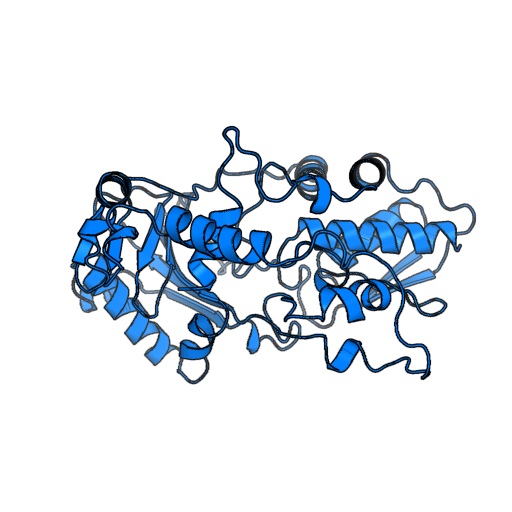A O 1
ATOM 1577 N N . TRP A 1 196 ? 28.547 -17.943 -1.739 1.00 26.97 196 TRP A N 1
ATOM 1578 C CA . TRP A 1 196 ? 27.142 -18.352 -1.797 1.00 26.97 196 TRP A CA 1
ATOM 1579 C C . TRP A 1 196 ? 26.319 -17.330 -2.577 1.00 26.97 196 TRP A C 1
ATOM 1581 O O . TRP A 1 196 ? 25.759 -16.396 -2.015 1.00 26.97 196 TRP A O 1
ATOM 1591 N N . SER A 1 197 ? 26.209 -17.553 -3.884 1.00 32.34 197 SER A N 1
ATOM 1592 C CA . SER A 1 197 ? 25.029 -17.150 -4.641 1.00 32.34 197 SER A CA 1
ATOM 1593 C C . SER A 1 197 ? 23.862 -18.086 -4.277 1.00 32.34 197 SER A C 1
ATOM 1595 O O . SER A 1 197 ? 24.067 -19.258 -3.955 1.00 32.34 197 SER A O 1
ATOM 1597 N N . CYS A 1 198 ? 22.638 -17.547 -4.302 1.00 30.31 198 CYS A N 1
ATOM 1598 C CA . CYS A 1 198 ? 21.336 -18.212 -4.082 1.00 30.31 198 CYS A CA 1
ATOM 1599 C C . CYS A 1 198 ? 20.787 -18.325 -2.637 1.00 30.31 198 CYS A C 1
ATOM 1601 O O . CYS A 1 198 ? 19.648 -18.760 -2.480 1.00 30.31 198 CYS A O 1
ATOM 1603 N N . GLY A 1 199 ? 21.501 -17.888 -1.590 1.00 24.97 199 GLY A N 1
ATOM 1604 C CA . GLY A 1 199 ? 20.999 -17.936 -0.199 1.00 24.97 199 GLY A CA 1
ATOM 1605 C C . GLY A 1 199 ? 20.108 -16.756 0.226 1.00 24.97 199 GLY A C 1
ATOM 1606 O O . GLY A 1 199 ? 19.080 -16.964 0.874 1.00 24.97 199 GLY A O 1
ATOM 1607 N N . GLY A 1 200 ? 20.460 -15.527 -0.177 1.00 31.98 200 GLY A N 1
ATOM 1608 C CA . GLY A 1 200 ? 19.798 -14.295 0.285 1.00 31.98 200 GLY A CA 1
ATOM 1609 C C . GLY A 1 200 ? 18.298 -14.241 -0.019 1.00 31.98 200 GLY A C 1
ATOM 1610 O O . GLY A 1 200 ? 17.508 -13.822 0.820 1.00 31.98 200 GLY A O 1
ATOM 1611 N N . ALA A 1 201 ? 17.866 -14.780 -1.162 1.00 37.31 201 ALA A N 1
ATOM 1612 C CA . ALA A 1 201 ? 16.455 -14.805 -1.548 1.00 37.31 201 ALA A CA 1
ATOM 1613 C C . ALA A 1 201 ? 15.582 -15.767 -0.718 1.00 37.31 201 ALA A C 1
ATOM 1615 O O . ALA A 1 201 ? 14.367 -15.723 -0.853 1.00 37.31 201 ALA A O 1
ATOM 1616 N N . SER A 1 202 ? 16.151 -16.641 0.119 1.00 32.72 202 SER A N 1
ATOM 1617 C CA . SER A 1 202 ? 15.372 -17.568 0.963 1.00 32.72 202 SER A CA 1
ATOM 1618 C C . SER A 1 202 ? 15.245 -17.103 2.418 1.00 32.72 202 SER A C 1
ATOM 1620 O O . SER A 1 202 ? 14.257 -17.420 3.075 1.00 32.72 202 SER A O 1
ATOM 1622 N N . SER A 1 203 ? 16.203 -16.307 2.907 1.00 34.44 203 SER A N 1
ATOM 1623 C CA . SER A 1 203 ? 16.259 -15.800 4.285 1.00 34.44 203 SER A CA 1
ATOM 1624 C C . SER A 1 203 ? 15.903 -14.316 4.431 1.00 34.44 203 SER A C 1
ATOM 1626 O O . SER A 1 203 ? 15.699 -13.867 5.557 1.00 34.44 203 SER A O 1
ATOM 1628 N N . ALA A 1 204 ? 15.814 -13.548 3.336 1.00 34.22 204 ALA A N 1
ATOM 1629 C CA . ALA A 1 204 ? 15.536 -12.104 3.348 1.00 34.22 204 ALA A CA 1
ATOM 1630 C C . ALA A 1 204 ? 14.045 -11.718 3.417 1.00 34.22 204 ALA A C 1
ATOM 1632 O O . ALA A 1 204 ? 13.708 -10.550 3.222 1.00 34.22 204 ALA A O 1
ATOM 1633 N N . TRP A 1 205 ? 13.138 -12.655 3.701 1.00 38.03 205 TRP A N 1
ATOM 1634 C CA . TRP A 1 205 ? 11.703 -12.377 3.666 1.00 38.03 205 TRP A CA 1
ATOM 1635 C C . TRP A 1 205 ? 11.070 -12.501 5.041 1.00 38.03 205 TRP A C 1
ATOM 1637 O O . TRP A 1 205 ? 10.832 -13.600 5.533 1.00 38.03 205 TRP A O 1
ATOM 1647 N N . TRP A 1 206 ? 10.717 -11.354 5.610 1.00 43.91 206 TRP A N 1
ATOM 1648 C CA . TRP A 1 206 ? 9.461 -11.262 6.335 1.00 43.91 206 TRP A CA 1
ATOM 1649 C C . TRP A 1 206 ? 8.486 -10.481 5.475 1.00 43.91 206 TRP A C 1
ATOM 1651 O O . TRP A 1 206 ? 8.654 -9.297 5.177 1.00 43.91 206 TRP A O 1
ATOM 1661 N N . VAL A 1 207 ? 7.487 -11.218 5.019 1.00 48.19 207 VAL A N 1
ATOM 1662 C CA . VAL A 1 207 ? 6.246 -10.670 4.523 1.00 48.19 207 VAL A CA 1
ATOM 1663 C C . VAL A 1 207 ? 5.506 -10.140 5.742 1.00 48.19 207 VAL A C 1
ATOM 1665 O O . VAL A 1 207 ? 5.110 -10.917 6.611 1.00 48.19 207 VAL A O 1
ATOM 1668 N N . GLU A 1 208 ? 5.312 -8.828 5.822 1.00 51.19 208 GLU A N 1
ATOM 1669 C CA . GLU A 1 208 ? 4.351 -8.323 6.790 1.00 51.19 208 GLU A CA 1
ATOM 1670 C C . GLU A 1 208 ? 2.949 -8.655 6.302 1.00 51.19 208 GLU A C 1
ATOM 1672 O O . GLU A 1 208 ? 2.591 -8.541 5.123 1.00 51.19 208 GLU A O 1
ATOM 1677 N N . SER A 1 209 ? 2.166 -9.154 7.235 1.00 52.47 209 SER A N 1
ATOM 1678 C CA . SER A 1 209 ? 0.786 -9.504 7.034 1.00 52.47 209 SER A CA 1
ATOM 1679 C C . SER A 1 209 ? -0.081 -8.283 7.120 1.00 52.47 209 SER A C 1
ATOM 1681 O O . SER A 1 209 ? 0.194 -7.398 7.909 1.00 52.47 209 SER A O 1
ATOM 1683 N N . ASN A 1 210 ? -1.105 -8.206 6.279 1.00 48.25 210 ASN A N 1
ATOM 1684 C CA . ASN A 1 210 ? -2.093 -7.147 6.366 1.00 48.25 210 ASN A CA 1
ATOM 1685 C C . ASN A 1 210 ? -3.478 -7.748 6.166 1.00 48.25 210 ASN A C 1
ATOM 1687 O O . ASN A 1 210 ? -3.715 -8.409 5.147 1.00 48.25 210 ASN A O 1
ATOM 1691 N N . SER A 1 211 ? -4.348 -7.504 7.143 1.00 57.16 211 SER A N 1
ATOM 1692 C CA . SER A 1 211 ? -5.768 -7.817 7.083 1.00 57.16 211 SER A CA 1
ATOM 1693 C C . SER A 1 211 ? -6.533 -6.507 6.956 1.00 57.16 211 SER A C 1
ATOM 1695 O O . SER A 1 211 ? -6.484 -5.643 7.828 1.00 57.16 211 SER A O 1
ATOM 1697 N N . THR A 1 212 ? -7.204 -6.346 5.824 1.00 61.34 212 THR A N 1
ATOM 1698 C CA . THR A 1 212 ? -8.013 -5.170 5.509 1.00 61.34 212 THR A CA 1
ATOM 1699 C C . THR A 1 212 ? -9.467 -5.608 5.472 1.00 61.34 212 THR A C 1
ATOM 1701 O O . THR A 1 212 ? -9.845 -6.386 4.596 1.00 61.34 212 THR A O 1
ATOM 1704 N N . MET A 1 213 ? -10.270 -5.131 6.425 1.00 64.38 213 MET A N 1
ATOM 1705 C CA . MET A 1 213 ? -11.711 -5.372 6.444 1.00 64.38 213 MET A CA 1
ATOM 1706 C C . MET A 1 213 ? -12.468 -4.101 6.111 1.00 64.38 213 MET A C 1
ATOM 1708 O O . MET A 1 213 ? -12.315 -3.078 6.775 1.00 64.38 213 MET A O 1
ATOM 1712 N N . VAL A 1 214 ? -13.313 -4.183 5.096 1.00 66.56 214 VAL A N 1
ATOM 1713 C CA . VAL A 1 214 ? -14.056 -3.048 4.564 1.00 66.56 214 VAL A CA 1
ATOM 1714 C C . VAL A 1 214 ? -15.537 -3.301 4.753 1.00 66.56 214 VAL A C 1
ATOM 1716 O O . VAL A 1 214 ? -15.994 -4.405 4.477 1.00 66.56 214 VAL A O 1
ATOM 1719 N N . MET A 1 215 ? -16.289 -2.289 5.180 1.00 63.44 215 MET A N 1
ATOM 1720 C CA . MET A 1 215 ? -17.742 -2.369 5.320 1.00 63.44 215 MET A CA 1
ATOM 1721 C C . MET A 1 215 ? -18.431 -1.203 4.620 1.00 63.44 215 MET A C 1
ATOM 1723 O O . MET A 1 215 ? -17.971 -0.062 4.673 1.00 63.44 215 MET A O 1
ATOM 1727 N N . ARG A 1 216 ? -19.572 -1.483 3.995 1.00 70.75 216 ARG A N 1
ATOM 1728 C CA . ARG A 1 216 ? -20.434 -0.459 3.401 1.00 70.75 216 ARG A CA 1
ATOM 1729 C C . ARG A 1 216 ? -21.343 0.149 4.472 1.00 70.75 216 ARG A C 1
ATOM 1731 O O . ARG A 1 216 ? -22.308 -0.494 4.849 1.00 70.75 216 ARG A O 1
ATOM 1738 N N . SER A 1 217 ? -21.081 1.362 4.949 1.00 61.94 217 SER A N 1
ATOM 1739 C CA . SER A 1 217 ? -21.912 2.030 5.959 1.00 61.94 217 SER A CA 1
ATOM 1740 C C . SER A 1 217 ? -22.994 2.931 5.340 1.00 61.94 217 SER A C 1
ATOM 1742 O O . SER A 1 217 ? -22.747 3.715 4.423 1.00 61.94 217 SER A O 1
ATOM 1744 N N . GLY A 1 218 ? -24.218 2.850 5.868 1.00 57.00 218 GLY A N 1
ATOM 1745 C CA . GLY A 1 218 ? -25.155 3.978 5.866 1.00 57.00 218 GLY A CA 1
ATOM 1746 C C . GLY A 1 218 ? -24.771 4.947 6.989 1.00 57.00 218 GLY A C 1
ATOM 1747 O O . GLY A 1 218 ? -24.335 4.478 8.035 1.00 57.00 218 GLY A O 1
ATOM 1748 N N . GLN A 1 219 ? -24.874 6.264 6.752 1.00 53.47 219 GLN A N 1
ATOM 1749 C CA . GLN A 1 219 ? -24.422 7.367 7.627 1.00 53.47 219 GLN A CA 1
ATOM 1750 C C . GLN A 1 219 ? -24.339 7.003 9.128 1.00 53.47 219 GLN A C 1
ATOM 1752 O O . GLN A 1 219 ? -25.329 7.083 9.856 1.00 53.47 219 GLN A O 1
ATOM 1757 N N . LEU A 1 220 ? -23.147 6.611 9.595 1.00 56.66 220 LEU A N 1
ATOM 1758 C CA . LEU A 1 220 ? -22.853 6.460 11.021 1.00 56.66 220 LEU A CA 1
ATOM 1759 C C . LEU A 1 220 ? -22.772 7.873 11.603 1.00 56.66 220 LEU A C 1
ATOM 1761 O O . LEU A 1 220 ? -21.804 8.591 11.388 1.00 56.66 220 LEU A O 1
ATOM 1765 N N . ASN A 1 221 ? -23.852 8.308 12.246 1.00 51.09 221 ASN A N 1
ATOM 1766 C CA . ASN A 1 221 ? -24.055 9.699 12.636 1.00 51.09 221 ASN A CA 1
ATOM 1767 C C . ASN A 1 221 ? -23.546 9.931 14.073 1.00 51.09 221 ASN A C 1
ATOM 1769 O O . ASN A 1 221 ? -24.335 10.108 14.998 1.00 51.09 221 ASN A O 1
ATOM 1773 N N . ASP A 1 222 ? -22.227 9.868 14.286 1.00 54.75 222 ASP A N 1
ATOM 1774 C CA . ASP A 1 222 ? -21.584 10.082 15.599 1.00 54.75 222 ASP A CA 1
ATOM 1775 C C . ASP A 1 222 ? -20.740 11.375 15.673 1.00 54.75 222 ASP A C 1
ATOM 1777 O O . ASP A 1 222 ? -19.932 11.579 16.591 1.00 54.75 222 ASP A O 1
ATOM 1781 N N . GLY A 1 223 ? -20.955 12.277 14.710 1.00 51.50 223 GLY A N 1
ATOM 1782 C CA . GLY A 1 223 ? -20.236 13.545 14.586 1.00 51.50 223 GLY A CA 1
ATOM 1783 C C . GLY A 1 223 ? -18.802 13.396 14.073 1.00 51.50 223 GLY A C 1
ATOM 1784 O O . GLY A 1 223 ? -18.056 14.370 14.106 1.00 51.50 223 GLY A O 1
ATOM 1785 N N . VAL A 1 224 ? -18.400 12.200 13.628 1.00 54.91 224 VAL A N 1
ATOM 1786 C CA . VAL A 1 224 ? -17.188 12.002 12.827 1.00 54.91 224 VAL A CA 1
ATOM 1787 C C . VAL A 1 224 ? -17.578 12.211 11.366 1.00 54.91 224 VAL A C 1
ATOM 1789 O O . VAL A 1 224 ? -18.032 11.297 10.680 1.00 54.91 224 VAL A O 1
ATOM 1792 N N . GLU A 1 225 ? -17.456 13.447 10.890 1.00 50.19 225 GLU A N 1
ATOM 1793 C CA . GLU A 1 225 ? -17.516 13.701 9.452 1.00 50.19 225 GLU A CA 1
ATOM 1794 C C . GLU A 1 225 ? -16.284 13.055 8.798 1.00 50.19 225 GLU A C 1
ATOM 1796 O O . GLU A 1 225 ? -15.205 13.027 9.391 1.00 50.19 225 GLU A O 1
ATOM 1801 N N . GLY A 1 226 ? -16.470 12.446 7.618 1.00 52.44 226 GLY A N 1
ATOM 1802 C CA . GLY A 1 226 ? -15.439 11.649 6.942 1.00 52.44 226 GLY A CA 1
ATOM 1803 C C . GLY A 1 226 ? -14.083 12.353 6.904 1.00 52.44 226 GLY A C 1
ATOM 1804 O O . GLY A 1 226 ? -14.057 13.581 6.861 1.00 52.44 226 GLY A O 1
ATOM 1805 N N . ASN A 1 227 ? -12.995 11.561 6.871 1.00 55.75 227 ASN A N 1
ATOM 1806 C CA . ASN A 1 227 ? -11.571 11.953 6.954 1.00 55.75 227 ASN A CA 1
ATOM 1807 C C . ASN A 1 227 ? -10.857 11.689 8.292 1.00 55.75 227 ASN A C 1
ATOM 1809 O O . ASN A 1 227 ? -10.193 12.563 8.849 1.00 55.75 227 ASN A O 1
ATOM 1813 N N . SER A 1 228 ? -10.944 10.473 8.814 1.00 58.88 228 SER A N 1
ATOM 1814 C CA . SER A 1 228 ? -10.601 10.248 10.212 1.00 58.88 228 SER A CA 1
ATOM 1815 C C . SER A 1 228 ? -9.917 8.891 10.407 1.00 58.88 228 SER A C 1
ATOM 1817 O O . SER A 1 228 ? -10.356 7.884 9.857 1.00 58.88 228 SER A O 1
ATOM 1819 N N . THR A 1 229 ? -8.810 8.861 11.156 1.00 62.12 229 THR A N 1
ATOM 1820 C CA . THR A 1 229 ? -8.154 7.617 11.598 1.00 62.12 229 THR A CA 1
ATOM 1821 C C . THR A 1 229 ? -8.370 7.463 13.089 1.00 62.12 229 THR A C 1
ATOM 1823 O O . THR A 1 229 ? -7.952 8.314 13.870 1.00 62.12 229 THR A O 1
ATOM 1826 N N . MET A 1 230 ? -8.992 6.364 13.478 1.00 73.06 230 MET A N 1
ATOM 1827 C CA . MET A 1 230 ? -9.297 6.038 14.861 1.00 73.06 230 MET A CA 1
ATOM 1828 C C . MET A 1 230 ? -8.403 4.896 15.329 1.00 73.06 230 MET A C 1
ATOM 1830 O O . MET A 1 230 ? -8.231 3.907 14.618 1.00 73.06 230 MET A O 1
ATOM 1834 N N . GLY A 1 231 ? -7.814 5.051 16.515 1.00 81.19 231 GLY A N 1
ATOM 1835 C CA . GLY A 1 231 ? -6.932 4.052 17.114 1.00 81.19 231 GLY A CA 1
ATOM 1836 C C . GLY A 1 231 ? -7.608 3.320 18.268 1.00 81.19 231 GLY A C 1
ATOM 1837 O O . GLY A 1 231 ? -8.204 3.951 19.144 1.00 81.19 231 GLY A O 1
ATOM 1838 N N . THR A 1 232 ? -7.456 2.001 18.317 1.00 87.94 232 THR A N 1
ATOM 1839 C CA . THR A 1 232 ? -7.916 1.168 19.429 1.00 87.94 232 THR A CA 1
ATOM 1840 C C . THR A 1 232 ? -6.888 0.113 19.830 1.00 87.94 232 THR A C 1
ATOM 1842 O O . THR A 1 232 ? -6.013 -0.254 19.044 1.00 87.94 232 THR A O 1
ATOM 1845 N N . ASP A 1 233 ? -6.961 -0.355 21.077 1.00 89.50 233 ASP A N 1
ATOM 1846 C CA . ASP A 1 233 ? -6.225 -1.531 21.538 1.00 89.50 233 ASP A CA 1
ATOM 1847 C C . ASP A 1 233 ? -6.953 -2.858 21.316 1.00 89.50 233 ASP A C 1
ATOM 1849 O O . ASP A 1 233 ? -6.362 -3.918 21.521 1.00 89.50 233 ASP A O 1
ATOM 1853 N N . ARG A 1 234 ? -8.186 -2.799 20.808 1.00 91.75 234 ARG A N 1
ATOM 1854 C CA . ARG 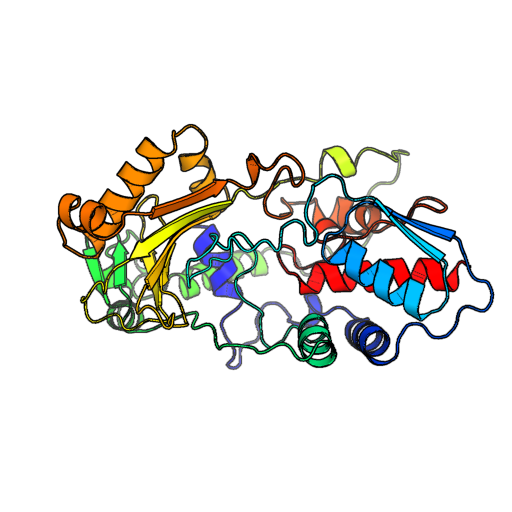A 1 234 ? -8.935 -3.945 20.295 1.00 91.75 234 ARG A CA 1
ATOM 1855 C C . ARG A 1 234 ? -8.304 -4.544 19.022 1.00 91.75 234 ARG A C 1
ATOM 1857 O O . ARG A 1 234 ? -7.526 -3.850 18.358 1.00 91.75 234 ARG A O 1
ATOM 1864 N N . PRO A 1 235 ? -8.656 -5.790 18.637 1.00 91.62 235 PRO A N 1
ATOM 1865 C CA . PRO A 1 235 ? -8.096 -6.460 17.459 1.00 91.62 235 PRO A CA 1
ATOM 1866 C C . PRO A 1 235 ? -8.213 -5.679 16.149 1.00 91.62 235 PRO A C 1
ATOM 1868 O O . PRO A 1 235 ? -7.345 -5.815 15.299 1.00 91.62 235 PRO A O 1
ATOM 1871 N N . SER A 1 236 ? -9.224 -4.819 15.978 1.00 87.94 236 SER A N 1
ATOM 1872 C CA . SER A 1 236 ? -9.354 -4.009 14.757 1.00 87.94 236 SER A CA 1
ATOM 1873 C C . SER A 1 236 ? -8.208 -3.003 14.551 1.00 87.94 236 SER A C 1
ATOM 1875 O O . SER A 1 236 ? -7.935 -2.630 13.408 1.00 87.94 236 SER A O 1
ATOM 1877 N N . ARG A 1 237 ? -7.529 -2.595 15.639 1.00 87.19 237 ARG A N 1
ATOM 1878 C CA . ARG A 1 237 ? -6.406 -1.634 15.759 1.00 87.19 237 ARG A CA 1
ATOM 1879 C C . ARG A 1 237 ? -6.639 -0.241 15.182 1.00 87.19 237 ARG A C 1
ATOM 1881 O O . ARG A 1 237 ? -6.603 0.737 15.927 1.00 87.19 237 ARG A O 1
ATOM 1888 N N . PHE A 1 238 ? -6.832 -0.137 13.872 1.00 85.94 238 PHE A N 1
ATOM 1889 C CA . PHE A 1 238 ? -7.001 1.119 13.157 1.00 85.94 238 PHE A CA 1
ATOM 1890 C C . PHE A 1 238 ? -8.221 1.060 12.249 1.00 85.94 238 PHE A C 1
ATOM 1892 O O . PHE A 1 238 ? -8.339 0.172 11.406 1.00 85.94 238 PHE A O 1
ATOM 1899 N N . ILE A 1 239 ? -9.095 2.049 12.413 1.00 86.31 239 ILE A N 1
ATOM 1900 C CA . ILE A 1 239 ? -10.287 2.243 11.591 1.00 86.31 239 ILE A CA 1
ATOM 1901 C C . ILE A 1 239 ? -10.110 3.534 10.799 1.00 86.31 239 ILE A C 1
ATOM 1903 O O . ILE A 1 239 ? -9.798 4.579 11.378 1.00 86.31 239 ILE A O 1
ATOM 1907 N N . TYR A 1 240 ? -10.315 3.462 9.487 1.00 84.31 240 TYR A N 1
ATOM 1908 C CA . TYR A 1 240 ? -10.233 4.606 8.587 1.00 84.31 240 TYR A CA 1
ATOM 1909 C C . TYR A 1 240 ? -11.596 4.895 7.966 1.00 84.31 240 TYR A C 1
ATOM 1911 O O . TYR A 1 240 ? -12.217 4.033 7.338 1.00 84.31 240 TYR A O 1
ATOM 1919 N N . TYR A 1 241 ? -12.033 6.141 8.108 1.00 81.56 241 TYR A N 1
ATOM 1920 C CA . TYR A 1 241 ? -13.231 6.653 7.451 1.00 81.56 241 TYR A CA 1
ATOM 1921 C C . TYR A 1 241 ? -12.855 7.278 6.105 1.00 81.56 241 TYR A C 1
ATOM 1923 O O . TYR A 1 241 ? -11.813 7.936 6.011 1.00 81.56 241 TYR A O 1
ATOM 1931 N N . PRO A 1 242 ? -13.682 7.089 5.066 1.00 73.12 242 PRO A N 1
ATOM 1932 C CA . PRO A 1 242 ? -13.339 7.474 3.707 1.00 73.12 242 PRO A CA 1
ATOM 1933 C C . PRO A 1 242 ? -13.165 8.989 3.588 1.00 73.12 242 PRO A C 1
ATOM 1935 O O . PRO A 1 242 ? -13.875 9.769 4.223 1.00 73.12 242 PRO A O 1
ATOM 1938 N N . SER A 1 243 ? -12.224 9.395 2.734 1.00 72.25 243 SER A N 1
ATOM 1939 C CA . SER A 1 243 ? -11.951 10.805 2.426 1.00 72.25 243 SER A CA 1
ATOM 1940 C C . SER A 1 243 ? -12.776 11.370 1.271 1.00 72.25 243 SER A C 1
ATOM 1942 O O . SER A 1 243 ? -12.549 12.492 0.821 1.00 72.25 243 SER A O 1
ATOM 1944 N N . HIS A 1 244 ? -13.688 10.572 0.729 1.00 77.81 244 HIS A N 1
ATOM 1945 C CA . HIS A 1 244 ? -14.507 10.911 -0.422 1.00 77.81 244 HIS A CA 1
ATOM 1946 C C . HIS A 1 244 ? -15.909 10.337 -0.243 1.00 77.81 244 HIS A C 1
ATOM 1948 O O . HIS A 1 244 ? -16.095 9.329 0.437 1.00 77.81 244 HIS A O 1
ATOM 1954 N N . ASN A 1 245 ? -16.879 10.983 -0.884 1.00 82.50 245 ASN A N 1
ATOM 1955 C CA . ASN A 1 245 ? -18.272 10.560 -0.883 1.00 82.50 245 ASN A CA 1
ATOM 1956 C C . ASN A 1 245 ? -18.635 9.992 -2.253 1.00 82.50 245 ASN A C 1
ATOM 1958 O O . ASN A 1 245 ? -18.229 10.534 -3.283 1.00 82.50 245 ASN A O 1
ATOM 1962 N N . PHE A 1 246 ? -19.436 8.931 -2.256 1.00 86.00 246 PHE A N 1
ATOM 1963 C CA . PHE A 1 246 ? -20.040 8.398 -3.471 1.00 86.00 246 PHE A CA 1
ATOM 1964 C C . PHE A 1 246 ? -21.338 9.139 -3.799 1.00 86.00 246 PHE A C 1
ATOM 1966 O O . PHE A 1 246 ? -22.029 9.627 -2.902 1.00 86.00 246 PHE A O 1
ATOM 1973 N N . SER A 1 247 ? -21.699 9.211 -5.082 1.00 85.75 247 SER A N 1
ATOM 1974 C CA . SER A 1 247 ? -22.913 9.918 -5.521 1.00 85.75 247 SER A CA 1
ATOM 1975 C C . SER A 1 247 ? -24.190 9.250 -5.004 1.00 85.75 247 SER A C 1
ATOM 1977 O O . SER A 1 247 ? -25.193 9.913 -4.756 1.00 85.75 247 SER A O 1
ATOM 1979 N N . SER A 1 248 ? -24.116 7.943 -4.753 1.00 83.25 248 SER A N 1
ATOM 1980 C CA . SER A 1 248 ? -25.169 7.148 -4.120 1.00 83.25 248 SER A CA 1
ATOM 1981 C C . SER A 1 248 ? -25.421 7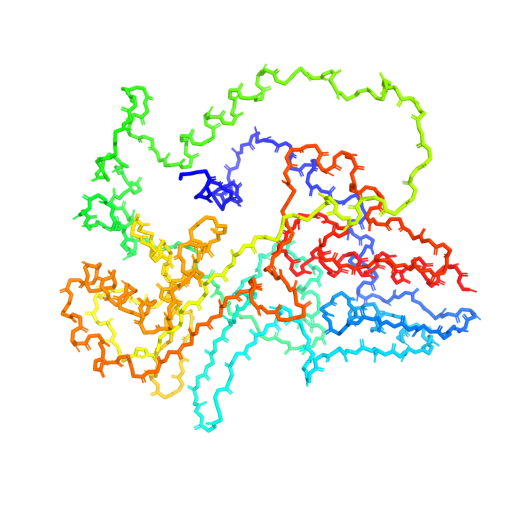.474 -2.638 1.00 83.25 248 SER A C 1
ATOM 1983 O O . SER A 1 248 ? -26.385 6.963 -2.068 1.00 83.25 248 SER A O 1
ATOM 1985 N N . GLY A 1 249 ? -24.567 8.278 -1.990 1.00 80.00 249 GLY A N 1
ATOM 1986 C CA . GLY A 1 249 ? -24.628 8.550 -0.547 1.00 80.00 249 GLY A CA 1
ATOM 1987 C C . GLY A 1 249 ? -24.124 7.397 0.330 1.00 80.00 249 GLY A C 1
ATOM 1988 O O . GLY A 1 249 ? -24.245 7.447 1.553 1.00 80.00 249 GLY A O 1
ATOM 1989 N N . VAL A 1 250 ? -23.566 6.353 -0.285 1.00 82.50 250 VAL A N 1
ATOM 1990 C CA . VAL A 1 250 ? -22.943 5.223 0.406 1.00 82.50 250 VAL A CA 1
ATOM 1991 C C . VAL A 1 250 ? -21.641 5.659 1.079 1.00 82.50 250 VAL A C 1
ATOM 1993 O O . VAL A 1 250 ? -20.849 6.386 0.482 1.00 82.50 250 VAL A O 1
ATOM 1996 N N . GLY A 1 251 ? -21.399 5.180 2.300 1.00 81.06 251 GLY A N 1
ATOM 1997 C CA . GLY A 1 251 ? -20.098 5.224 2.958 1.00 81.06 251 GLY A CA 1
ATOM 1998 C C . GLY A 1 251 ? -19.383 3.879 2.842 1.00 81.06 251 GLY A C 1
ATOM 1999 O O . GLY A 1 251 ? -20.012 2.823 2.862 1.00 81.06 251 GLY A O 1
ATOM 2000 N N . VAL A 1 252 ? -18.059 3.901 2.722 1.00 85.25 252 VAL A N 1
ATOM 2001 C CA . VAL A 1 252 ? -17.222 2.696 2.778 1.00 85.25 252 VAL A CA 1
ATOM 2002 C C . VAL A 1 252 ? -16.152 2.921 3.831 1.00 85.25 252 VAL A C 1
ATOM 2004 O O . VAL A 1 252 ? -15.314 3.800 3.671 1.00 85.25 252 VAL A O 1
ATOM 2007 N N . ILE A 1 253 ? -16.192 2.151 4.914 1.00 85.44 253 ILE A N 1
ATOM 2008 C CA . ILE A 1 253 ? -15.222 2.244 6.006 1.00 85.44 253 ILE A CA 1
ATOM 2009 C C . ILE A 1 253 ? -14.192 1.132 5.882 1.00 85.44 253 ILE A C 1
ATOM 2011 O O . ILE A 1 253 ? -14.537 -0.015 5.607 1.00 85.44 253 ILE A O 1
ATOM 2015 N N . LEU A 1 254 ? -12.930 1.460 6.132 1.00 87.75 254 LEU A N 1
ATOM 2016 C CA . LEU A 1 254 ? -11.896 0.473 6.403 1.00 87.75 254 LEU A CA 1
ATOM 2017 C C . LEU A 1 254 ? -11.931 0.205 7.909 1.00 87.75 254 LEU A C 1
ATOM 2019 O O . LEU A 1 254 ? -11.336 0.925 8.706 1.00 87.75 254 LEU A O 1
ATOM 2023 N N . ALA A 1 255 ? -12.729 -0.790 8.280 1.00 87.44 255 ALA A N 1
ATOM 2024 C CA . ALA A 1 255 ? -13.081 -1.137 9.650 1.00 87.44 255 ALA A CA 1
ATOM 2025 C C . ALA A 1 255 ? -11.941 -1.821 10.417 1.00 87.44 255 ALA A C 1
ATOM 2027 O O . ALA A 1 255 ? -11.939 -1.833 11.642 1.00 87.44 255 ALA A O 1
ATOM 2028 N N . SER A 1 256 ? -10.968 -2.391 9.716 1.00 89.44 256 SER A N 1
ATOM 2029 C CA . SER A 1 256 ? -9.741 -2.866 10.342 1.00 89.44 256 SER A CA 1
ATOM 2030 C C . SER A 1 256 ? -8.603 -2.837 9.338 1.00 89.44 256 SER A C 1
ATOM 2032 O O . SER A 1 256 ? -8.751 -3.321 8.215 1.00 89.44 256 SER A O 1
ATOM 2034 N N . TYR A 1 257 ? -7.487 -2.250 9.759 1.00 87.31 257 TYR A N 1
ATOM 2035 C CA . TYR A 1 257 ? -6.222 -2.250 9.041 1.00 87.31 257 TYR A CA 1
ATOM 2036 C C . TYR A 1 257 ? -5.102 -2.585 10.017 1.00 87.31 257 TYR A C 1
ATOM 2038 O O . TYR A 1 257 ? -4.724 -1.765 10.860 1.00 87.31 257 TYR A O 1
ATOM 2046 N N . THR A 1 258 ? -4.592 -3.804 9.921 1.00 84.69 258 THR A N 1
ATOM 2047 C CA . THR A 1 258 ? -3.603 -4.348 10.855 1.00 84.69 258 THR A CA 1
ATOM 2048 C C . THR A 1 258 ? -2.386 -4.844 10.115 1.00 84.69 258 THR A C 1
ATOM 2050 O O . THR A 1 258 ? -2.525 -5.302 8.985 1.00 84.69 258 THR A O 1
ATOM 2053 N N . TRP A 1 259 ? -1.210 -4.770 10.750 1.00 80.69 259 TRP A N 1
ATOM 2054 C CA . TRP A 1 259 ? 0.028 -5.338 10.217 1.00 80.69 259 TRP A CA 1
ATOM 2055 C C . TRP A 1 259 ? 0.635 -6.386 11.162 1.00 80.69 259 TRP A C 1
ATOM 2057 O O . TRP A 1 259 ? 0.400 -6.319 12.368 1.00 80.69 259 TRP A O 1
ATOM 2067 N N . ASN A 1 260 ? 1.442 -7.313 10.635 1.00 81.19 260 ASN A N 1
ATOM 2068 C CA . ASN A 1 260 ? 2.238 -8.284 11.410 1.00 81.19 260 ASN A CA 1
ATOM 2069 C C . ASN A 1 260 ? 1.393 -9.103 12.417 1.00 81.19 260 ASN A C 1
ATOM 2071 O O . ASN A 1 260 ? 0.300 -9.531 12.065 1.00 81.19 260 ASN A O 1
ATOM 2075 N N . ASP A 1 261 ? 1.846 -9.294 13.664 1.00 80.38 261 ASP A N 1
ATOM 2076 C CA . ASP A 1 261 ? 1.133 -9.991 14.744 1.00 80.38 261 ASP A CA 1
ATOM 2077 C C . ASP A 1 261 ? -0.342 -9.555 14.883 1.00 80.38 261 ASP A C 1
ATOM 2079 O O . ASP A 1 261 ? -1.216 -10.390 15.122 1.00 80.38 261 ASP A O 1
ATOM 2083 N N . ASP A 1 262 ? -0.652 -8.262 14.688 1.00 82.94 262 ASP A N 1
ATOM 2084 C CA . ASP A 1 262 ? -2.037 -7.769 14.741 1.00 82.94 262 ASP A CA 1
ATOM 2085 C C . ASP A 1 262 ? -2.879 -8.329 13.568 1.00 82.94 262 ASP A C 1
ATOM 2087 O O . ASP A 1 262 ? -4.086 -8.537 13.699 1.00 82.94 262 ASP A O 1
ATOM 2091 N N . ALA A 1 263 ? -2.267 -8.577 12.406 1.00 84.88 263 ALA A N 1
ATOM 2092 C CA . ALA A 1 263 ? -2.905 -9.227 11.260 1.00 84.88 263 ALA A CA 1
ATOM 2093 C C . ALA A 1 263 ? -2.932 -10.759 11.383 1.00 84.88 263 ALA A C 1
ATOM 2095 O O . ALA A 1 263 ? -3.906 -11.375 10.942 1.00 84.88 263 ALA A O 1
ATOM 2096 N N . GLU A 1 264 ? -1.919 -11.364 12.014 1.00 85.69 264 GLU A N 1
ATOM 2097 C CA . GLU A 1 264 ? -1.860 -12.808 12.279 1.00 85.69 264 GLU A CA 1
ATOM 2098 C C . GLU A 1 264 ? -3.004 -13.284 13.176 1.00 85.69 264 GLU A C 1
ATOM 2100 O O . GLU A 1 264 ? -3.503 -14.393 12.991 1.00 85.69 264 GLU A O 1
ATOM 2105 N N . PHE A 1 265 ? -3.497 -12.423 14.073 1.00 88.56 265 PHE A N 1
ATOM 2106 C CA . PHE A 1 265 ? -4.698 -12.693 14.865 1.00 88.56 265 PHE A CA 1
ATOM 2107 C C . PHE A 1 265 ? -5.897 -13.137 14.004 1.00 88.56 265 PHE A C 1
ATOM 2109 O O . PHE A 1 265 ? -6.645 -14.032 14.395 1.00 88.56 265 PHE A O 1
ATOM 2116 N N . PHE A 1 266 ? -6.071 -12.546 12.817 1.00 87.88 266 PHE A N 1
ATOM 2117 C CA . PHE A 1 266 ? -7.203 -12.829 11.930 1.00 87.88 266 PHE A CA 1
ATOM 2118 C C . PHE A 1 266 ? -6.953 -13.979 10.950 1.00 87.88 266 PHE A C 1
ATOM 2120 O O . PHE A 1 266 ? -7.884 -14.409 10.269 1.00 87.88 266 PHE A O 1
ATOM 2127 N N . LEU A 1 267 ? -5.722 -14.481 10.833 1.00 88.75 267 LEU A N 1
ATOM 2128 C CA . LEU A 1 267 ? -5.388 -15.547 9.888 1.00 88.75 267 LEU A CA 1
ATOM 2129 C C . LEU A 1 267 ? -6.200 -16.832 10.074 1.00 88.75 267 LEU A C 1
ATOM 2131 O O . LEU A 1 267 ? -6.768 -17.286 9.080 1.00 88.75 267 LEU A O 1
ATOM 2135 N N . PRO A 1 268 ? -6.273 -17.426 11.284 1.00 92.69 268 PRO A N 1
ATOM 2136 C CA . PRO A 1 268 ? -6.961 -18.700 11.468 1.00 92.69 268 PRO A CA 1
ATOM 2137 C C . PRO A 1 268 ? -8.487 -18.558 11.469 1.00 92.69 268 PRO A C 1
ATOM 2139 O O . PRO A 1 268 ? -9.182 -19.569 11.428 1.00 92.69 268 PRO A O 1
ATOM 2142 N N . LEU A 1 269 ? -9.002 -17.327 11.545 1.00 93.19 269 LEU A N 1
ATOM 2143 C CA . LEU A 1 269 ? -10.428 -17.044 11.643 1.00 93.19 269 LEU A CA 1
ATOM 2144 C C . LEU A 1 269 ? -11.110 -17.129 10.275 1.00 93.19 269 LEU A C 1
ATOM 2146 O O . LEU A 1 269 ? -10.569 -16.678 9.257 1.00 93.19 269 LEU A O 1
ATOM 2150 N N . THR A 1 270 ? -12.331 -17.655 10.276 1.00 94.31 270 THR A N 1
ATOM 2151 C CA . THR A 1 270 ? -13.270 -17.551 9.152 1.00 94.31 270 THR A CA 1
ATOM 2152 C C . THR A 1 270 ? -13.696 -16.101 8.925 1.00 94.31 270 THR A C 1
ATOM 2154 O O . THR A 1 270 ? -13.536 -15.245 9.799 1.00 94.31 270 THR A O 1
ATOM 2157 N N . ASP A 1 271 ? -14.252 -15.807 7.752 1.00 90.81 271 ASP A N 1
ATOM 2158 C CA . ASP A 1 271 ? -14.733 -14.461 7.440 1.00 90.81 271 ASP A CA 1
ATOM 2159 C C . ASP A 1 271 ? -15.833 -14.022 8.420 1.00 90.81 271 ASP A C 1
ATOM 2161 O O . ASP A 1 271 ? -15.836 -12.878 8.872 1.00 90.81 271 ASP A O 1
ATOM 2165 N N . GLU A 1 272 ? -16.719 -14.933 8.827 1.00 92.75 272 GLU A N 1
ATOM 2166 C CA . GLU A 1 272 ? -17.780 -14.674 9.801 1.00 92.75 272 GLU A CA 1
ATOM 2167 C C . GLU A 1 272 ? -17.228 -14.347 11.194 1.00 92.75 272 GLU A C 1
ATOM 2169 O O . GLU A 1 272 ? -17.699 -13.407 11.836 1.00 92.75 272 GLU A O 1
ATOM 2174 N N . GLU A 1 273 ? -16.214 -15.081 11.657 1.00 95.38 273 GLU A N 1
ATOM 2175 C CA . GLU A 1 273 ? -15.543 -14.811 12.935 1.00 95.38 273 GLU A CA 1
ATOM 2176 C C . GLU A 1 273 ? -14.771 -13.490 12.894 1.00 95.38 273 GLU A C 1
ATOM 2178 O O . GLU A 1 273 ? -14.842 -12.701 13.838 1.00 95.38 273 GLU A O 1
ATOM 2183 N N . CYS A 1 274 ? -14.076 -13.210 11.785 1.00 93.19 274 CYS A N 1
ATOM 2184 C CA . CYS A 1 274 ? -13.437 -11.921 11.554 1.00 93.19 274 CYS A CA 1
ATOM 2185 C C . CYS A 1 274 ? -14.467 -10.787 11.687 1.00 93.19 274 CYS A C 1
ATOM 2187 O O . CYS A 1 274 ? -14.239 -9.824 12.424 1.00 93.19 274 CYS A O 1
ATOM 2189 N N . LEU A 1 275 ? -15.602 -10.896 10.988 1.00 91.69 275 LEU A N 1
ATOM 2190 C CA . LEU A 1 275 ? -16.670 -9.899 11.038 1.00 91.69 275 LEU A CA 1
ATOM 2191 C C . LEU A 1 275 ? -17.237 -9.750 12.443 1.00 91.69 275 LEU A C 1
ATOM 2193 O O . LEU A 1 275 ? -17.477 -8.627 12.877 1.00 91.69 275 LEU A O 1
ATOM 2197 N N . ASP A 1 276 ? -17.451 -10.853 13.159 1.00 94.62 276 ASP A N 1
ATOM 2198 C CA . ASP A 1 276 ? -17.987 -10.828 14.516 1.00 94.62 276 ASP A CA 1
ATOM 2199 C C . ASP A 1 276 ? -17.109 -9.987 15.455 1.00 94.62 276 ASP A C 1
ATOM 2201 O O . ASP A 1 276 ? -17.638 -9.134 16.179 1.00 94.62 276 ASP A O 1
ATOM 2205 N N . VAL A 1 277 ? -15.784 -10.163 15.374 1.00 94.94 277 VAL A N 1
ATOM 2206 C CA . VAL A 1 277 ? -14.797 -9.377 16.129 1.00 94.94 277 VAL A CA 1
ATOM 2207 C C . VAL A 1 277 ? -14.867 -7.900 15.747 1.00 94.94 277 VAL A C 1
ATOM 2209 O O . VAL A 1 277 ? -15.056 -7.048 16.615 1.00 94.94 277 VAL A O 1
ATOM 2212 N N . VAL A 1 278 ? -14.776 -7.576 14.454 1.00 92.62 278 VAL A N 1
ATOM 2213 C CA . VAL A 1 278 ? -14.736 -6.175 14.000 1.00 92.62 278 VAL A CA 1
ATOM 2214 C C . VAL A 1 278 ? -16.056 -5.451 14.276 1.00 92.62 278 VAL A C 1
ATOM 2216 O O . VAL A 1 278 ? -16.058 -4.295 14.697 1.00 92.62 278 VAL A O 1
ATOM 2219 N N . PHE A 1 279 ? -17.199 -6.119 14.118 1.00 92.12 279 PHE A N 1
ATOM 2220 C CA . PHE A 1 279 ? -18.493 -5.548 14.485 1.00 92.12 279 PHE A CA 1
ATOM 2221 C C . PHE A 1 279 ? -18.619 -5.302 15.988 1.00 92.12 279 PHE A C 1
ATOM 2223 O O . PHE A 1 279 ? -19.269 -4.332 16.379 1.00 92.12 279 PHE A O 1
ATOM 2230 N N . GLN A 1 280 ? -18.035 -6.161 16.830 1.00 94.69 280 GLN A N 1
ATOM 2231 C CA . GLN A 1 280 ? -18.017 -5.930 18.273 1.00 94.69 280 GLN A CA 1
ATOM 2232 C C . GLN A 1 280 ? -17.146 -4.722 18.628 1.00 94.69 280 GLN A C 1
ATOM 2234 O O . GLN A 1 280 ? -17.579 -3.873 19.406 1.00 94.69 280 GLN A O 1
ATOM 2239 N N . ASP A 1 281 ? -15.970 -4.603 18.014 1.00 93.19 281 ASP A N 1
ATOM 2240 C CA . ASP A 1 281 ? -15.089 -3.452 18.204 1.00 93.19 281 ASP A CA 1
ATOM 2241 C C . ASP A 1 281 ? -15.790 -2.155 17.782 1.00 93.19 281 ASP A C 1
ATOM 2243 O O . ASP A 1 281 ? -15.867 -1.207 18.559 1.00 93.19 281 ASP A O 1
ATOM 2247 N N . LEU A 1 282 ? -16.387 -2.119 16.587 1.00 90.25 282 LEU A N 1
ATOM 2248 C CA . LEU A 1 282 ? -17.149 -0.959 16.121 1.00 90.25 282 LEU A CA 1
ATOM 2249 C C . LEU A 1 282 ? -18.338 -0.636 17.037 1.00 90.25 282 LEU A C 1
ATOM 2251 O O . LEU A 1 282 ? -18.607 0.539 17.283 1.00 90.25 282 LEU A O 1
ATOM 2255 N N . ALA A 1 283 ? -19.043 -1.644 17.557 1.00 91.44 283 ALA A N 1
ATOM 2256 C CA . ALA A 1 283 ? -20.163 -1.447 18.476 1.00 91.44 283 ALA A CA 1
ATOM 2257 C C . ALA A 1 283 ? -19.713 -0.760 19.773 1.00 91.44 283 ALA A C 1
ATOM 2259 O O . ALA A 1 283 ? -20.316 0.233 20.185 1.00 91.44 283 ALA A O 1
ATOM 2260 N N . ASP A 1 284 ? -18.625 -1.243 20.375 1.00 90.81 284 ASP A N 1
ATOM 2261 C CA . ASP A 1 284 ? -18.048 -0.670 21.592 1.00 90.81 284 ASP A CA 1
ATOM 2262 C C . ASP A 1 284 ? -17.551 0.762 21.351 1.00 90.81 284 ASP A C 1
ATOM 2264 O O . ASP A 1 284 ? -17.795 1.666 22.156 1.00 90.81 284 ASP A O 1
ATOM 2268 N N . ILE A 1 285 ? -16.876 0.983 20.219 1.00 88.25 285 ILE A N 1
ATOM 2269 C CA . ILE A 1 285 ? -16.250 2.266 19.914 1.00 88.25 285 ILE A CA 1
ATOM 2270 C C . ILE A 1 285 ? -17.285 3.324 19.536 1.00 88.25 285 ILE A C 1
ATOM 2272 O O . ILE A 1 285 ? -17.186 4.462 19.989 1.00 88.25 285 ILE A O 1
ATOM 2276 N N . HIS A 1 286 ? -18.289 2.983 18.732 1.00 86.25 286 HIS A N 1
ATOM 2277 C CA . HIS A 1 286 ? -19.355 3.918 18.366 1.00 86.25 286 HIS A CA 1
ATOM 2278 C C . HIS A 1 286 ? -20.492 3.961 19.391 1.00 86.25 286 HIS A C 1
ATOM 2280 O O . HIS A 1 286 ? -21.388 4.789 19.260 1.00 86.25 286 HIS A O 1
ATOM 2286 N N . GLN A 1 287 ? -20.446 3.112 20.425 1.00 89.00 287 GLN A N 1
ATOM 2287 C CA . GLN A 1 287 ? -21.487 2.974 21.449 1.00 89.00 287 GLN A CA 1
ATOM 2288 C C . GLN A 1 287 ? -22.871 2.683 20.847 1.00 89.00 287 GLN A C 1
ATOM 2290 O O . GLN A 1 287 ? -23.895 3.201 21.292 1.00 89.00 287 GLN A O 1
ATOM 2295 N N . VAL A 1 288 ? -22.901 1.832 19.823 1.00 89.75 288 VAL A N 1
ATOM 2296 C CA . VAL A 1 288 ? -24.121 1.389 19.137 1.00 89.75 288 VAL A CA 1
ATOM 2297 C C . VAL A 1 288 ? -24.278 -0.118 19.267 1.00 89.75 288 VAL A C 1
ATOM 2299 O O . VAL A 1 288 ? -23.325 -0.844 19.528 1.00 89.75 288 VAL A O 1
ATOM 2302 N N . SER A 1 289 ? -25.492 -0.629 19.066 1.00 91.94 289 SER A N 1
ATOM 2303 C CA . SER A 1 289 ? -25.687 -2.080 19.102 1.00 91.94 289 SER A CA 1
ATOM 2304 C C . SER A 1 289 ? -25.035 -2.765 17.895 1.00 91.94 289 SER A C 1
ATOM 2306 O O . SER A 1 289 ? -25.169 -2.311 16.757 1.00 91.94 289 SER A O 1
ATOM 2308 N N . LYS A 1 290 ? -24.419 -3.928 18.127 1.00 91.69 290 LYS A N 1
ATOM 2309 C CA . LYS A 1 290 ? -23.875 -4.790 17.065 1.00 91.69 290 LYS A CA 1
ATOM 2310 C C . LYS A 1 290 ? -24.910 -5.116 15.983 1.00 91.69 290 LYS A C 1
ATOM 2312 O O . LYS A 1 290 ? -24.613 -5.046 14.797 1.00 91.69 290 LYS A O 1
ATOM 2317 N N . LYS A 1 291 ? -26.156 -5.387 16.393 1.00 91.06 291 LYS A N 1
ATOM 2318 C CA . LYS A 1 291 ? -27.280 -5.657 15.478 1.00 91.06 291 LYS A CA 1
ATOM 2319 C C . LYS A 1 291 ? -27.574 -4.478 14.553 1.00 91.06 291 LYS A C 1
ATOM 2321 O O . LYS A 1 291 ? -27.858 -4.684 13.378 1.00 91.06 291 LYS A O 1
ATOM 2326 N N . HIS A 1 292 ? -27.496 -3.252 15.072 1.00 87.56 292 HIS A N 1
ATOM 2327 C CA . HIS A 1 292 ? -27.661 -2.055 14.254 1.00 87.56 292 HIS A CA 1
ATOM 2328 C C . HIS A 1 292 ? -26.562 -1.972 13.189 1.00 87.56 292 HIS A C 1
ATOM 2330 O O . HIS A 1 292 ? -26.878 -1.815 12.012 1.00 87.56 292 HIS A O 1
ATOM 2336 N N . LEU A 1 293 ? -25.297 -2.181 13.567 1.00 86.94 293 LEU A N 1
ATOM 2337 C CA . LEU A 1 293 ? -24.189 -2.193 12.609 1.00 86.94 293 LEU A CA 1
ATOM 2338 C C . LEU A 1 293 ? -24.346 -3.280 11.548 1.00 86.94 293 LEU A C 1
ATOM 2340 O O . LEU A 1 293 ? -24.171 -2.987 10.376 1.00 86.94 293 LEU A O 1
ATOM 2344 N N . GLN A 1 294 ? -24.744 -4.495 11.922 1.00 87.94 294 GLN A N 1
ATOM 2345 C CA . GLN A 1 294 ? -24.993 -5.581 10.966 1.00 87.94 294 GLN A CA 1
ATOM 2346 C C . GLN A 1 294 ? -26.136 -5.258 9.990 1.00 87.94 294 GLN A C 1
ATOM 2348 O O . GLN A 1 294 ? -26.080 -5.638 8.825 1.00 87.94 294 GLN A O 1
ATOM 2353 N N . SER A 1 295 ? -27.172 -4.540 10.443 1.00 86.00 295 SER A N 1
ATOM 2354 C CA . SER A 1 295 ? -28.274 -4.113 9.569 1.00 86.00 295 SER A CA 1
ATOM 2355 C C . SER A 1 295 ? -27.883 -2.978 8.617 1.00 86.00 295 SER A C 1
ATOM 2357 O O . SER A 1 295 ? -28.370 -2.923 7.490 1.00 86.00 295 SER A O 1
ATOM 2359 N N . THR A 1 296 ? -26.994 -2.089 9.063 1.00 84.31 296 THR A N 1
ATOM 2360 C CA . THR A 1 296 ? -26.531 -0.925 8.299 1.00 84.31 296 THR A CA 1
ATOM 2361 C C . THR A 1 296 ? -25.402 -1.296 7.334 1.00 84.31 296 THR A C 1
ATOM 2363 O O . THR A 1 296 ? -25.367 -0.800 6.210 1.00 84.31 296 THR A O 1
ATOM 2366 N N . CYS A 1 297 ? -24.505 -2.188 7.760 1.00 84.62 297 CYS A N 1
ATOM 2367 C CA . CYS A 1 297 ? -23.353 -2.673 7.014 1.00 84.62 297 CYS A CA 1
ATOM 2368 C C . CYS A 1 297 ? -23.632 -4.050 6.413 1.00 84.62 297 CYS A C 1
ATOM 2370 O O . CYS A 1 297 ? -23.272 -5.081 6.977 1.00 84.62 297 CYS A O 1
ATOM 2372 N N . ASN A 1 298 ? -24.277 -4.059 5.249 1.00 80.00 298 ASN A N 1
ATOM 2373 C CA . ASN A 1 298 ? -24.764 -5.278 4.596 1.00 80.00 298 ASN A CA 1
ATOM 2374 C C . ASN A 1 298 ? -23.788 -5.906 3.585 1.00 80.00 298 ASN A C 1
ATOM 2376 O O . ASN A 1 298 ? -24.101 -6.936 2.990 1.00 80.00 298 ASN A O 1
ATOM 2380 N N . GLN A 1 299 ? -22.636 -5.279 3.350 1.00 87.06 299 GLN A N 1
ATOM 2381 C CA . GLN A 1 299 ? -21.592 -5.768 2.452 1.00 87.06 299 GLN A CA 1
ATOM 2382 C C . GLN A 1 299 ? -20.233 -5.587 3.116 1.00 87.06 299 GLN A C 1
ATOM 2384 O O . GLN A 1 299 ? -19.983 -4.555 3.751 1.00 87.06 299 GLN A O 1
ATOM 2389 N N . TYR A 1 300 ? -19.367 -6.580 2.931 1.00 88.69 300 TYR A N 1
ATOM 2390 C CA . TYR A 1 300 ? -18.016 -6.586 3.464 1.00 88.69 300 TYR A CA 1
ATOM 2391 C C . TYR A 1 300 ? -17.014 -7.165 2.469 1.00 88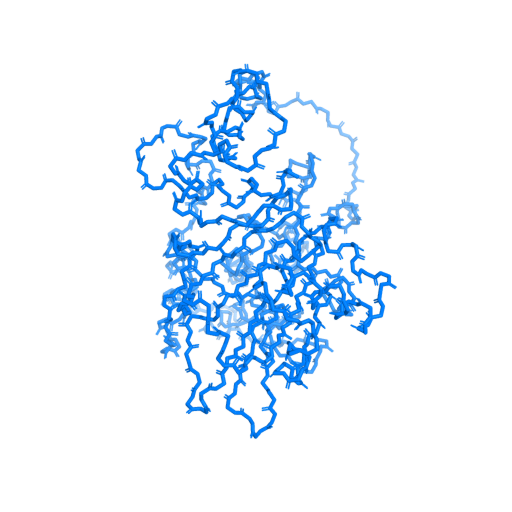.69 300 TYR A C 1
ATOM 2393 O O . TYR A 1 300 ? -17.377 -7.911 1.560 1.00 88.69 300 TYR A O 1
ATOM 2401 N N . LEU A 1 301 ? -15.745 -6.820 2.669 1.00 91.31 301 LEU A N 1
ATOM 2402 C CA . LEU A 1 301 ? -14.604 -7.432 1.993 1.00 91.31 301 LEU A CA 1
ATOM 2403 C C . LEU A 1 301 ? -13.491 -7.646 3.005 1.00 91.31 301 LEU A C 1
ATOM 2405 O O . LEU A 1 301 ? -13.245 -6.771 3.836 1.00 91.31 301 LEU A O 1
ATOM 2409 N N . ILE A 1 302 ? -12.813 -8.784 2.903 1.00 91.31 302 ILE A N 1
ATOM 2410 C CA . ILE A 1 302 ? -11.652 -9.118 3.721 1.00 91.31 302 ILE A CA 1
ATOM 2411 C C . ILE A 1 302 ? -10.502 -9.449 2.776 1.00 91.31 302 ILE A C 1
ATOM 2413 O O . ILE A 1 302 ? -10.584 -10.384 1.985 1.00 91.31 302 ILE A O 1
ATOM 2417 N N . GLN A 1 303 ? -9.419 -8.683 2.863 1.00 92.19 303 GLN A N 1
ATOM 2418 C CA . GLN A 1 303 ? -8.179 -8.969 2.150 1.00 92.19 303 GLN A CA 1
ATOM 2419 C C . GLN A 1 303 ? -7.104 -9.362 3.161 1.00 92.19 303 GLN A C 1
ATOM 2421 O O . GLN A 1 303 ? -6.657 -8.519 3.936 1.00 92.19 303 GLN A O 1
ATOM 2426 N N . LYS A 1 304 ? -6.670 -10.628 3.115 1.00 90.19 304 LYS A N 1
ATOM 2427 C CA . LYS A 1 304 ? -5.538 -11.167 3.886 1.00 90.19 304 LYS A CA 1
ATOM 2428 C C . LYS A 1 304 ? -4.353 -11.365 2.943 1.00 90.19 304 LYS A C 1
ATOM 2430 O O . LYS A 1 304 ? -4.279 -12.366 2.235 1.00 90.19 304 LYS A O 1
ATOM 2435 N N . TRP A 1 305 ? -3.424 -10.413 2.904 1.00 87.56 305 TRP A N 1
ATOM 2436 C CA . TRP A 1 305 ? -2.323 -10.426 1.925 1.00 87.56 305 TRP A CA 1
ATOM 2437 C C . TRP A 1 305 ? -1.370 -11.625 2.050 1.00 87.56 305 TRP A C 1
ATOM 2439 O O . TRP A 1 305 ? -0.792 -12.031 1.050 1.00 87.56 305 TRP A O 1
ATOM 2449 N N . GLN A 1 306 ? -1.261 -12.244 3.229 1.00 84.00 306 GLN A N 1
ATOM 2450 C CA . GLN A 1 306 ? -0.515 -13.502 3.421 1.00 84.00 306 GLN A CA 1
ATOM 2451 C C . GLN A 1 306 ? -1.080 -14.682 2.634 1.00 84.00 306 GLN A C 1
ATOM 2453 O O . GLN A 1 306 ? -0.350 -15.609 2.304 1.00 84.00 306 GLN A O 1
ATOM 2458 N N . LEU A 1 307 ? -2.388 -14.671 2.377 1.00 88.00 307 LEU A N 1
ATOM 2459 C CA . LEU A 1 307 ? -3.076 -15.739 1.659 1.00 88.00 307 LEU A CA 1
ATOM 2460 C C . LEU A 1 307 ? -3.200 -15.428 0.160 1.00 88.00 307 LEU A C 1
ATOM 2462 O O . LEU A 1 307 ? -3.742 -16.237 -0.594 1.00 88.00 307 LEU A O 1
ATOM 2466 N N . ASP A 1 308 ? -2.708 -14.266 -0.289 1.00 87.75 308 ASP A N 1
ATOM 2467 C CA . ASP A 1 308 ? -2.674 -13.921 -1.708 1.00 87.75 308 ASP A CA 1
ATOM 2468 C C . ASP A 1 308 ? -1.669 -14.828 -2.428 1.00 87.75 308 ASP A C 1
ATOM 2470 O O . ASP A 1 308 ? -0.472 -14.815 -2.143 1.00 87.75 308 ASP A O 1
ATOM 2474 N N . LYS A 1 309 ? -2.165 -15.618 -3.384 1.00 89.06 309 LYS A N 1
ATOM 2475 C CA . LYS A 1 309 ? -1.399 -16.679 -4.060 1.00 89.06 309 LYS A CA 1
ATOM 2476 C C . LYS A 1 309 ? -0.203 -16.172 -4.870 1.00 89.06 309 LYS A C 1
ATOM 2478 O O . LYS A 1 309 ? 0.666 -16.971 -5.203 1.00 89.06 309 LYS A O 1
ATOM 2483 N N . HIS A 1 310 ? -0.187 -14.888 -5.225 1.00 88.50 310 HIS A N 1
ATOM 2484 C CA . HIS A 1 310 ? 0.845 -14.296 -6.075 1.00 88.50 310 HIS A CA 1
ATOM 2485 C C . HIS A 1 310 ? 1.840 -13.475 -5.260 1.00 88.50 310 HIS A C 1
ATOM 2487 O O . HIS A 1 310 ? 3.044 -13.563 -5.473 1.00 88.50 310 HIS A O 1
ATOM 2493 N N . SER A 1 311 ? 1.336 -12.678 -4.320 1.00 84.31 311 SER A N 1
ATOM 2494 C CA . SER A 1 311 ? 2.163 -11.794 -3.501 1.00 84.31 311 SER A CA 1
ATOM 2495 C C . SER A 1 311 ? 2.811 -12.543 -2.340 1.00 84.31 311 SER A C 1
ATOM 2497 O O . SER A 1 311 ? 3.865 -12.123 -1.870 1.00 84.31 311 SER A O 1
ATOM 2499 N N . LEU A 1 312 ? 2.158 -13.615 -1.864 1.00 85.94 312 LEU A N 1
ATOM 2500 C CA . LEU A 1 312 ? 2.520 -14.392 -0.673 1.00 85.94 312 LEU A CA 1
ATOM 2501 C C . LEU A 1 312 ? 2.713 -13.515 0.573 1.00 85.94 312 LEU A C 1
ATOM 2503 O O . LEU A 1 312 ? 3.356 -13.936 1.530 1.00 85.94 312 LEU A O 1
ATOM 2507 N N . GLY A 1 313 ? 2.168 -12.290 0.539 1.00 83.50 313 GLY A N 1
ATOM 2508 C CA . GLY A 1 313 ? 2.469 -11.233 1.483 1.00 83.50 313 GLY A CA 1
ATOM 2509 C C . GLY A 1 313 ? 2.114 -9.804 1.111 1.00 83.50 313 GLY A C 1
ATOM 2510 O O . GLY A 1 313 ? 1.839 -9.502 -0.048 1.00 83.50 313 GLY A O 1
ATOM 2511 N N . ALA A 1 314 ? 2.117 -8.902 2.106 1.00 82.31 314 ALA A N 1
ATOM 2512 C CA . ALA A 1 314 ? 1.735 -7.505 1.896 1.00 82.31 314 ALA A CA 1
ATOM 2513 C C . ALA A 1 314 ? 2.919 -6.627 1.481 1.00 82.31 314 ALA A C 1
ATOM 2515 O O . ALA A 1 314 ? 2.849 -5.953 0.456 1.00 82.31 314 ALA A O 1
ATOM 2516 N N . PHE A 1 315 ? 4.008 -6.607 2.245 1.00 83.19 315 PHE A N 1
ATOM 2517 C CA . PHE A 1 315 ? 5.214 -5.831 1.934 1.00 83.19 315 PHE A CA 1
ATOM 2518 C C . PHE A 1 315 ? 6.445 -6.404 2.625 1.00 83.19 315 PHE A C 1
ATOM 2520 O O . PHE A 1 315 ? 6.318 -7.175 3.576 1.00 83.19 315 PHE A O 1
ATOM 2527 N N . ALA A 1 316 ? 7.624 -6.064 2.107 1.00 84.69 316 ALA A N 1
ATOM 2528 C CA . ALA A 1 316 ? 8.880 -6.479 2.702 1.00 84.69 316 ALA A CA 1
ATOM 2529 C C . ALA A 1 316 ? 9.145 -5.682 3.984 1.00 84.69 316 ALA A C 1
ATOM 2531 O O . ALA A 1 316 ? 8.973 -4.467 4.035 1.00 84.69 316 ALA A O 1
ATOM 2532 N N . ALA A 1 317 ? 9.640 -6.339 5.022 1.00 80.50 317 ALA A N 1
ATOM 2533 C CA . ALA A 1 317 ? 10.184 -5.663 6.189 1.00 80.50 317 ALA A CA 1
ATOM 2534 C C . ALA A 1 317 ? 11.453 -6.376 6.626 1.00 80.50 317 ALA A C 1
ATOM 2536 O O . ALA A 1 317 ? 11.460 -7.589 6.823 1.00 80.50 317 ALA A O 1
ATOM 2537 N N . PHE A 1 318 ? 12.541 -5.618 6.755 1.00 79.19 318 PHE A N 1
ATOM 2538 C CA . PHE A 1 318 ? 13.796 -6.197 7.202 1.00 79.19 318 PHE A CA 1
ATOM 2539 C C . PHE A 1 318 ? 13.808 -6.379 8.714 1.00 79.19 318 PHE A C 1
ATOM 2541 O O . PHE A 1 318 ? 13.578 -5.439 9.479 1.00 79.19 318 PHE A O 1
ATOM 2548 N N . THR A 1 319 ? 14.158 -7.587 9.141 1.00 77.62 319 THR A N 1
ATOM 2549 C CA . THR A 1 319 ? 14.576 -7.861 10.514 1.00 77.62 319 THR A CA 1
ATOM 2550 C C . THR A 1 319 ? 16.004 -7.341 10.731 1.00 77.62 319 THR A C 1
ATOM 2552 O O . THR A 1 319 ? 16.690 -6.980 9.767 1.00 77.62 319 THR A O 1
ATOM 2555 N N . PRO A 1 320 ? 16.506 -7.287 11.982 1.00 79.69 320 PRO A N 1
ATOM 2556 C CA . PRO A 1 320 ? 17.894 -6.907 12.236 1.00 79.69 320 PRO A CA 1
ATOM 2557 C C . PRO A 1 320 ? 18.888 -7.673 11.344 1.00 79.69 320 PRO A C 1
ATOM 2559 O O . PRO A 1 320 ? 18.673 -8.849 11.059 1.00 79.69 320 PRO A O 1
ATOM 2562 N N . TYR A 1 321 ? 19.959 -6.989 10.928 1.00 80.38 321 TYR A N 1
ATOM 2563 C CA . TYR A 1 321 ? 21.034 -7.442 10.021 1.00 80.38 321 TYR A CA 1
ATOM 2564 C C . TYR A 1 321 ? 20.688 -7.585 8.534 1.00 80.38 321 TYR A C 1
ATOM 2566 O O . TYR A 1 321 ? 21.537 -7.267 7.707 1.00 80.38 321 TYR A O 1
ATOM 2574 N N . GLN A 1 322 ? 19.445 -7.901 8.164 1.00 81.25 322 GLN A N 1
ATOM 2575 C CA . GLN A 1 322 ? 19.080 -8.128 6.754 1.00 81.25 322 GLN A CA 1
ATOM 2576 C C . GLN A 1 322 ? 19.383 -6.940 5.829 1.00 81.25 322 GLN A C 1
ATOM 2578 O O . GLN A 1 322 ? 19.747 -7.135 4.674 1.00 81.25 322 GLN A O 1
ATOM 2583 N N . PHE A 1 323 ? 19.283 -5.703 6.327 1.00 82.31 323 PHE A N 1
ATOM 2584 C CA . PHE A 1 323 ? 19.679 -4.536 5.536 1.00 82.31 323 PHE A CA 1
ATOM 2585 C C . PHE A 1 323 ? 21.169 -4.568 5.167 1.00 82.31 323 PHE A C 1
ATOM 2587 O O . PHE A 1 323 ? 21.516 -4.310 4.022 1.00 82.31 323 PHE A O 1
ATOM 2594 N N . VAL A 1 324 ? 22.049 -4.871 6.122 1.00 83.12 324 VAL A N 1
ATOM 2595 C CA . VAL A 1 324 ? 23.501 -4.881 5.885 1.00 83.12 324 VAL A CA 1
ATOM 2596 C C . VAL A 1 324 ? 23.892 -6.083 5.034 1.00 83.12 324 VAL A C 1
ATOM 2598 O O . VAL A 1 324 ? 24.706 -5.939 4.129 1.00 83.12 324 VAL A O 1
ATOM 2601 N N . ASP A 1 325 ? 23.271 -7.231 5.293 1.00 84.94 325 ASP A N 1
ATOM 2602 C CA . ASP A 1 325 ? 23.674 -8.495 4.685 1.00 84.94 325 ASP A CA 1
ATOM 2603 C C . ASP A 1 325 ? 23.093 -8.692 3.280 1.00 84.94 325 ASP A C 1
ATOM 2605 O O . ASP A 1 325 ? 23.723 -9.349 2.461 1.00 84.94 325 ASP A O 1
ATOM 2609 N N . TYR A 1 326 ? 21.901 -8.150 2.987 1.00 84.81 326 TYR A N 1
ATOM 2610 C CA . TYR A 1 326 ? 21.164 -8.492 1.762 1.00 84.81 326 TYR A CA 1
ATOM 2611 C C . TYR A 1 326 ? 20.796 -7.309 0.869 1.00 84.81 326 TYR A C 1
ATOM 2613 O O . TYR A 1 326 ? 20.455 -7.529 -0.289 1.00 84.81 326 TYR A O 1
ATOM 2621 N N . SER A 1 327 ? 20.826 -6.060 1.348 1.00 84.88 327 SER A N 1
ATOM 2622 C CA . SER A 1 327 ? 20.295 -4.940 0.546 1.00 84.88 327 SER A CA 1
ATOM 2623 C C . SER A 1 327 ? 21.027 -4.734 -0.783 1.00 84.88 327 SER A C 1
ATOM 2625 O O . SER A 1 327 ? 20.384 -4.399 -1.777 1.00 84.88 327 SER A O 1
ATOM 2627 N N . GLN A 1 328 ? 22.345 -4.954 -0.810 1.00 85.62 328 GLN A N 1
ATOM 2628 C CA . GLN A 1 328 ? 23.149 -4.862 -2.027 1.00 85.62 328 GLN A CA 1
ATOM 2629 C C . GLN A 1 328 ? 22.853 -6.034 -2.971 1.00 85.62 328 GLN A C 1
ATOM 2631 O O . GLN A 1 328 ? 22.545 -5.814 -4.143 1.00 85.62 328 GLN A O 1
ATOM 2636 N N . ASP A 1 329 ? 22.868 -7.256 -2.443 1.00 87.69 329 ASP A N 1
ATOM 2637 C CA . ASP A 1 329 ? 22.671 -8.485 -3.215 1.00 87.69 329 ASP A CA 1
ATOM 2638 C C . ASP A 1 329 ? 21.263 -8.575 -3.822 1.00 87.69 329 ASP A C 1
ATOM 2640 O O . ASP A 1 329 ? 21.100 -9.040 -4.945 1.00 87.69 329 ASP A O 1
ATOM 2644 N N . LEU A 1 330 ? 20.233 -8.084 -3.122 1.00 87.56 330 LEU A N 1
ATOM 2645 C CA . LEU A 1 330 ? 18.847 -8.090 -3.615 1.00 87.56 330 LEU A CA 1
ATOM 2646 C C . LEU A 1 330 ? 18.634 -7.192 -4.840 1.00 87.56 330 LEU A C 1
ATOM 2648 O O . LEU A 1 330 ? 17.690 -7.409 -5.599 1.00 87.56 330 LEU A O 1
ATOM 2652 N N . PHE A 1 331 ? 19.465 -6.165 -5.022 1.00 88.38 331 PHE A N 1
ATOM 2653 C CA . PHE A 1 331 ? 19.412 -5.291 -6.195 1.00 88.38 331 PHE A CA 1
ATOM 2654 C C . PHE A 1 331 ? 20.401 -5.714 -7.294 1.00 88.38 331 PHE A C 1
ATOM 2656 O O . PHE A 1 331 ? 20.253 -5.311 -8.451 1.00 88.38 331 PHE A O 1
ATOM 2663 N N . GLN A 1 332 ? 21.410 -6.516 -6.953 1.00 89.06 332 GLN A N 1
ATOM 2664 C CA . GLN A 1 332 ? 22.418 -6.972 -7.898 1.00 89.06 332 GLN A CA 1
ATOM 2665 C C . GLN A 1 332 ? 21.780 -7.819 -9.007 1.00 89.06 332 GLN A C 1
ATOM 2667 O O . GLN A 1 332 ? 21.003 -8.736 -8.757 1.00 89.06 332 GLN A O 1
ATOM 2672 N N . HIS A 1 333 ? 22.108 -7.492 -10.255 1.00 90.06 333 HIS A N 1
ATOM 2673 C CA . HIS A 1 333 ? 21.703 -8.286 -11.408 1.00 90.06 333 HIS A CA 1
ATOM 2674 C C . HIS A 1 333 ? 22.661 -9.470 -11.597 1.00 90.06 333 HIS A C 1
ATOM 2676 O O . HIS A 1 333 ? 23.846 -9.384 -11.277 1.00 90.06 333 HIS A O 1
ATOM 2682 N N . GLU A 1 334 ? 22.153 -10.559 -12.164 1.00 92.75 334 GLU A N 1
ATOM 2683 C CA . GLU A 1 334 ? 22.918 -11.774 -12.449 1.00 92.75 334 GLU A CA 1
ATOM 2684 C C . GLU A 1 334 ? 22.948 -12.008 -13.963 1.00 92.75 334 GLU A C 1
ATOM 2686 O O . GLU A 1 334 ? 21.992 -12.497 -14.575 1.00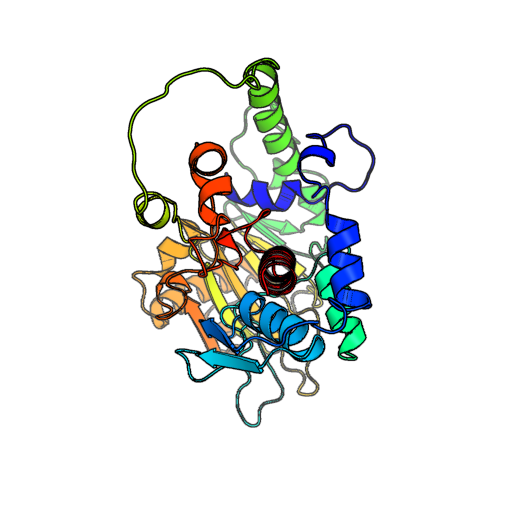 92.75 334 GLU A O 1
ATOM 2691 N N . GLY A 1 335 ? 24.049 -11.604 -14.601 1.00 92.12 335 GLY A N 1
ATOM 2692 C CA . GLY A 1 335 ? 24.181 -11.637 -16.057 1.00 92.12 335 GLY A CA 1
ATOM 2693 C C . GLY A 1 335 ? 23.144 -10.740 -16.736 1.00 92.12 335 GLY A C 1
ATOM 2694 O O . GLY A 1 335 ? 23.201 -9.527 -16.612 1.00 92.12 335 GLY A O 1
ATOM 2695 N N . ARG A 1 336 ? 22.194 -11.335 -17.466 1.00 93.56 336 ARG A N 1
ATOM 2696 C CA . ARG A 1 336 ? 21.111 -10.606 -18.163 1.00 93.56 336 ARG A CA 1
ATOM 2697 C C . ARG A 1 336 ? 19.807 -10.545 -17.361 1.00 93.56 336 ARG A C 1
ATOM 2699 O O . ARG A 1 336 ? 18.774 -10.153 -17.898 1.00 93.56 336 ARG A O 1
ATOM 2706 N N . VAL A 1 337 ? 19.824 -10.997 -16.108 1.00 95.62 337 VAL A N 1
ATOM 2707 C CA . VAL A 1 337 ? 18.645 -11.034 -15.239 1.00 95.62 337 VAL A CA 1
ATOM 2708 C C . VAL A 1 337 ? 18.739 -9.895 -14.234 1.00 95.62 337 VAL A C 1
ATOM 2710 O O . VAL A 1 337 ? 19.585 -9.916 -13.345 1.00 95.62 337 VAL A O 1
ATOM 2713 N N . HIS A 1 338 ? 17.856 -8.907 -14.374 1.00 96.69 338 HIS A N 1
ATOM 2714 C CA . HIS A 1 338 ? 17.772 -7.753 -13.479 1.00 96.69 338 HIS A CA 1
ATOM 2715 C C . HIS A 1 338 ? 16.565 -7.888 -12.548 1.00 96.69 338 HIS A C 1
ATOM 2717 O O . HIS A 1 338 ? 15.511 -8.382 -12.952 1.00 96.69 338 HIS A O 1
ATOM 2723 N N . PHE A 1 339 ? 16.702 -7.397 -11.315 1.00 95.81 339 PHE A N 1
ATOM 2724 C CA . PHE A 1 339 ? 15.659 -7.475 -10.296 1.00 95.81 339 PHE A CA 1
ATOM 2725 C C . PHE A 1 339 ? 15.096 -6.089 -9.979 1.00 95.81 339 PHE A C 1
ATOM 2727 O O . PHE A 1 339 ? 15.828 -5.132 -9.726 1.00 95.81 339 PHE A O 1
ATOM 2734 N N . ALA A 1 340 ? 13.768 -5.980 -9.970 1.00 96.44 340 ALA A N 1
ATOM 2735 C CA . ALA A 1 340 ? 13.059 -4.767 -9.593 1.00 96.44 340 ALA A CA 1
ATOM 2736 C C . ALA A 1 340 ? 11.826 -5.103 -8.760 1.00 96.44 340 ALA A C 1
ATOM 2738 O O . ALA A 1 340 ? 11.094 -6.055 -9.027 1.00 96.44 340 ALA A O 1
ATOM 2739 N N . GLY A 1 341 ? 11.552 -4.267 -7.770 1.00 94.75 341 GLY A N 1
ATOM 2740 C CA . GLY A 1 341 ? 10.429 -4.445 -6.871 1.00 94.75 341 GLY A CA 1
ATOM 2741 C C . GLY A 1 341 ? 10.623 -3.670 -5.585 1.00 94.75 341 GLY A C 1
ATOM 2742 O O . GLY A 1 341 ? 11.657 -3.054 -5.344 1.00 94.75 341 GLY A O 1
ATOM 2743 N N . GLU A 1 342 ? 9.598 -3.700 -4.750 1.00 91.50 342 GLU A N 1
ATOM 2744 C CA . GLU A 1 342 ? 9.606 -3.029 -3.452 1.00 91.50 342 GLU A CA 1
ATOM 2745 C C . GLU A 1 342 ? 10.747 -3.514 -2.538 1.00 91.50 342 GLU A C 1
ATOM 2747 O O . GLU A 1 342 ? 11.365 -2.702 -1.863 1.00 91.50 342 GLU A O 1
ATOM 2752 N N . HIS A 1 343 ? 11.074 -4.806 -2.593 1.00 90.19 343 HIS A N 1
ATOM 2753 C CA . HIS A 1 343 ? 12.092 -5.470 -1.773 1.00 90.19 343 HIS A CA 1
ATOM 2754 C C . HIS A 1 343 ? 13.544 -5.178 -2.186 1.00 90.19 343 HIS A C 1
ATOM 2756 O O . HIS A 1 343 ? 14.464 -5.473 -1.429 1.00 90.19 343 HIS A O 1
ATOM 2762 N N . THR A 1 344 ? 13.772 -4.631 -3.385 1.00 91.38 344 THR A N 1
ATOM 2763 C CA . THR A 1 344 ? 15.127 -4.356 -3.897 1.00 91.38 344 THR A CA 1
ATOM 2764 C C . THR A 1 344 ? 15.584 -2.923 -3.615 1.00 91.38 344 THR A C 1
ATOM 2766 O O . THR A 1 344 ? 16.642 -2.497 -4.070 1.00 91.38 344 THR A O 1
ATOM 2769 N N . ALA A 1 345 ? 14.784 -2.135 -2.888 1.00 89.38 345 ALA A N 1
ATOM 2770 C CA . ALA A 1 345 ? 15.097 -0.752 -2.551 1.00 89.38 345 ALA A CA 1
ATOM 2771 C C . ALA A 1 345 ? 14.474 -0.337 -1.207 1.00 89.38 345 ALA A C 1
ATOM 2773 O O . ALA A 1 345 ? 13.698 -1.065 -0.606 1.00 89.38 345 ALA A O 1
ATOM 2774 N N . GLN A 1 346 ? 14.812 0.859 -0.724 1.00 85.50 346 GLN A N 1
ATOM 2775 C CA . GLN A 1 346 ? 14.303 1.413 0.539 1.00 85.50 346 GLN A CA 1
ATOM 2776 C C . GLN A 1 346 ? 13.658 2.788 0.348 1.00 85.50 346 GLN A C 1
ATOM 2778 O O . GLN A 1 346 ? 14.020 3.475 -0.596 1.00 85.50 346 GLN A O 1
ATOM 2783 N N . PRO A 1 347 ? 12.775 3.256 1.242 1.00 87.38 347 PRO A N 1
ATOM 2784 C CA . PRO A 1 347 ? 12.129 2.492 2.304 1.00 87.38 347 PRO A CA 1
ATOM 2785 C C . PRO A 1 347 ? 11.069 1.537 1.745 1.00 87.38 347 PRO A C 1
ATOM 2787 O O . PRO A 1 347 ? 10.370 1.873 0.793 1.00 87.38 347 PRO A O 1
ATOM 2790 N N . HIS A 1 348 ? 10.912 0.375 2.360 1.00 86.56 348 HIS A N 1
ATOM 2791 C CA . HIS A 1 348 ? 9.865 -0.590 2.022 1.00 86.56 348 HIS A CA 1
ATOM 2792 C C . HIS A 1 348 ? 8.424 -0.050 2.151 1.00 86.56 348 HIS A C 1
ATOM 2794 O O . HIS A 1 348 ? 8.184 1.011 2.732 1.00 86.56 348 HIS A O 1
ATOM 2800 N N . ALA A 1 349 ? 7.462 -0.813 1.625 1.00 86.50 349 ALA A N 1
ATOM 2801 C CA . ALA A 1 349 ? 6.013 -0.578 1.675 1.00 86.50 349 ALA A CA 1
ATOM 2802 C C . ALA A 1 349 ? 5.495 0.661 0.915 1.00 86.50 349 ALA A C 1
ATOM 2804 O O . ALA A 1 349 ? 4.376 1.125 1.155 1.00 86.50 349 ALA A O 1
ATOM 2805 N N . TRP A 1 350 ? 6.269 1.190 -0.039 1.00 92.25 350 TRP A N 1
ATOM 2806 C CA . TRP A 1 350 ? 5.865 2.341 -0.852 1.00 92.25 350 TRP A CA 1
ATOM 2807 C C . TRP A 1 350 ? 5.896 2.057 -2.353 1.00 92.25 350 TRP A C 1
ATOM 2809 O O . TRP A 1 350 ? 6.848 1.488 -2.891 1.00 92.25 350 TRP A O 1
ATOM 2819 N N . ILE A 1 351 ? 4.872 2.564 -3.050 1.00 96.31 351 ILE A N 1
ATOM 2820 C CA . ILE A 1 351 ? 4.823 2.605 -4.520 1.00 96.31 351 ILE A CA 1
ATOM 2821 C C . ILE A 1 351 ? 6.063 3.319 -5.075 1.00 96.31 351 ILE A C 1
ATOM 2823 O O . ILE A 1 351 ? 6.695 2.830 -6.005 1.00 96.31 351 ILE A O 1
ATOM 2827 N N . GLU A 1 352 ? 6.442 4.434 -4.447 1.00 95.81 352 GLU A N 1
ATOM 2828 C CA . GLU A 1 352 ? 7.622 5.236 -4.787 1.00 95.81 352 GLU A CA 1
ATOM 2829 C C . GLU A 1 352 ? 8.902 4.396 -4.872 1.00 95.81 352 GLU A C 1
ATOM 2831 O O . GLU A 1 352 ? 9.660 4.493 -5.834 1.00 95.81 352 GLU A O 1
ATOM 2836 N N . THR A 1 353 ? 9.116 3.524 -3.888 1.00 93.88 353 THR A N 1
ATOM 2837 C CA . THR A 1 353 ? 10.298 2.661 -3.807 1.00 93.88 353 THR A CA 1
ATOM 2838 C C . THR A 1 353 ? 10.312 1.618 -4.916 1.00 93.88 353 THR A C 1
ATOM 2840 O O . THR A 1 353 ? 11.361 1.353 -5.497 1.00 93.88 353 THR A O 1
ATOM 2843 N N . SER A 1 354 ? 9.139 1.082 -5.258 1.00 96.75 354 SER A N 1
ATOM 2844 C CA . SER A 1 354 ? 8.985 0.126 -6.359 1.00 96.75 354 SER A CA 1
ATOM 2845 C C . SER A 1 354 ? 9.213 0.774 -7.728 1.00 96.75 354 SER A C 1
ATOM 2847 O O . SER A 1 354 ? 9.816 0.166 -8.607 1.00 96.75 354 SER A O 1
ATOM 2849 N N . ILE A 1 355 ? 8.745 2.014 -7.912 1.00 98.12 355 ILE A N 1
ATOM 2850 C CA . ILE A 1 355 ? 9.006 2.809 -9.120 1.00 98.12 355 ILE A CA 1
ATOM 2851 C C . ILE A 1 355 ? 10.504 3.080 -9.237 1.00 98.12 355 ILE A C 1
ATOM 2853 O O . ILE A 1 355 ? 11.098 2.854 -10.284 1.00 98.12 355 ILE A O 1
ATOM 2857 N N . LYS A 1 356 ? 11.134 3.513 -8.146 1.00 95.69 356 LYS A N 1
ATOM 2858 C CA . LYS A 1 356 ? 12.567 3.787 -8.103 1.00 95.69 356 LYS A CA 1
ATOM 2859 C C . LYS A 1 356 ? 13.419 2.582 -8.492 1.00 95.69 356 LYS A C 1
ATOM 2861 O O . LYS A 1 356 ? 14.301 2.718 -9.337 1.00 95.69 356 LYS A O 1
ATOM 2866 N N . SER A 1 357 ? 13.172 1.415 -7.895 1.00 96.94 357 SER A N 1
ATOM 2867 C CA . SER A 1 357 ? 13.932 0.210 -8.243 1.00 96.94 357 SER A CA 1
ATOM 2868 C C . SER A 1 357 ? 13.736 -0.188 -9.706 1.00 96.94 357 SER A C 1
ATOM 2870 O O . SER A 1 357 ? 14.695 -0.591 -10.359 1.00 96.94 357 SER A O 1
ATOM 2872 N N . ALA A 1 358 ? 12.535 0.012 -10.253 1.00 98.31 358 ALA A N 1
ATOM 2873 C CA . ALA A 1 358 ? 12.257 -0.215 -11.666 1.00 98.31 358 ALA A CA 1
ATOM 2874 C C . ALA A 1 358 ? 12.983 0.751 -12.605 1.00 98.31 358 ALA A C 1
ATOM 2876 O O . ALA A 1 358 ? 13.493 0.305 -13.627 1.00 98.31 358 ALA A O 1
ATOM 2877 N N . ILE A 1 359 ? 13.069 2.043 -12.265 1.00 98.25 359 ILE A N 1
ATOM 2878 C CA . ILE A 1 359 ? 13.843 3.015 -13.053 1.00 98.25 359 ILE A CA 1
ATOM 2879 C C . ILE A 1 359 ? 15.306 2.578 -13.118 1.00 98.25 359 ILE A C 1
ATOM 2881 O O . ILE A 1 359 ? 15.885 2.561 -14.200 1.00 98.25 359 ILE A O 1
ATOM 2885 N N . ARG A 1 360 ? 15.895 2.184 -11.982 1.00 96.94 360 ARG A N 1
ATOM 2886 C CA . ARG A 1 360 ? 17.294 1.735 -11.936 1.00 96.94 360 ARG A CA 1
ATOM 2887 C C . ARG A 1 360 ? 17.509 0.472 -12.773 1.00 96.94 360 ARG A C 1
ATOM 2889 O O . ARG A 1 360 ? 18.437 0.428 -13.569 1.00 96.94 360 ARG A O 1
ATOM 2896 N N . ALA A 1 361 ? 16.632 -0.527 -12.647 1.00 97.44 361 ALA A N 1
ATOM 2897 C CA . ALA A 1 361 ? 16.725 -1.751 -13.443 1.00 97.44 361 ALA A CA 1
ATOM 2898 C C . ALA A 1 361 ? 16.567 -1.478 -14.949 1.00 97.44 361 ALA A C 1
ATOM 2900 O O . ALA A 1 361 ? 17.359 -1.975 -15.743 1.00 97.44 361 ALA A O 1
ATOM 2901 N N . ALA A 1 362 ? 15.592 -0.651 -15.340 1.00 98.00 362 ALA A N 1
ATOM 2902 C CA . ALA A 1 362 ? 15.386 -0.253 -16.730 1.00 98.00 362 ALA A CA 1
ATOM 2903 C C . ALA A 1 362 ? 16.574 0.545 -17.284 1.00 98.00 362 ALA A C 1
ATOM 2905 O O . ALA A 1 362 ? 16.992 0.309 -18.411 1.00 98.00 362 ALA A O 1
ATOM 2906 N N . SER A 1 363 ? 17.142 1.448 -16.481 1.00 97.06 363 SER A N 1
ATOM 2907 C CA . SER A 1 363 ? 18.347 2.192 -16.845 1.00 97.06 363 SER A CA 1
ATOM 2908 C C . SER A 1 363 ? 19.524 1.249 -17.087 1.00 97.06 363 SER A C 1
ATOM 2910 O O . SER A 1 363 ? 20.165 1.354 -18.125 1.00 97.06 363 SER A O 1
ATOM 2912 N N . ASN A 1 364 ? 19.765 0.278 -16.201 1.00 95.19 364 ASN A N 1
ATOM 2913 C CA . ASN A 1 364 ? 20.840 -0.702 -16.388 1.00 95.19 364 ASN A CA 1
ATOM 2914 C C . ASN A 1 364 ? 20.647 -1.500 -17.687 1.00 95.19 364 ASN A C 1
ATOM 2916 O O . ASN A 1 364 ? 21.545 -1.530 -18.517 1.00 95.19 364 ASN A O 1
ATOM 2920 N N . ILE A 1 365 ? 19.442 -2.036 -17.921 1.00 96.25 365 ILE A N 1
ATOM 2921 C CA . ILE A 1 365 ? 19.118 -2.775 -19.154 1.00 96.25 365 ILE A CA 1
ATOM 2922 C C . ILE A 1 365 ? 19.365 -1.921 -20.407 1.00 96.25 365 ILE A C 1
ATOM 2924 O O . ILE A 1 365 ? 19.889 -2.429 -21.391 1.00 96.25 365 ILE A O 1
ATOM 2928 N N . HIS A 1 366 ? 18.989 -0.640 -20.372 1.00 96.56 366 HIS A N 1
ATOM 2929 C CA . HIS A 1 366 ? 19.141 0.284 -21.497 1.00 96.56 366 HIS A CA 1
ATOM 2930 C C . HIS A 1 366 ? 20.599 0.665 -21.786 1.00 96.56 366 HIS A C 1
ATOM 2932 O O . HIS A 1 366 ? 20.953 0.894 -22.937 1.00 96.56 366 HIS A O 1
ATOM 2938 N N . HIS A 1 367 ? 21.446 0.753 -20.758 1.00 92.06 367 HIS A N 1
ATOM 2939 C CA . HIS A 1 367 ? 22.871 1.050 -20.935 1.00 92.06 367 HIS A CA 1
ATOM 2940 C C . HIS A 1 367 ? 23.693 -0.193 -21.309 1.00 92.06 367 HIS A C 1
ATOM 2942 O O . HIS A 1 367 ? 24.741 -0.056 -21.939 1.00 92.06 367 HIS A O 1
ATOM 2948 N N . ASP A 1 368 ? 23.225 -1.386 -20.932 1.00 86.06 368 ASP A N 1
ATOM 2949 C CA . ASP A 1 368 ? 23.883 -2.664 -21.227 1.00 86.06 368 ASP A CA 1
ATOM 2950 C C . ASP A 1 368 ? 23.563 -3.204 -22.641 1.00 86.06 368 ASP A C 1
ATOM 2952 O O . ASP A 1 368 ? 24.201 -4.161 -23.097 1.00 86.06 368 ASP A O 1
ATOM 2956 N N . SER A 1 369 ? 22.575 -2.616 -23.331 1.00 72.12 369 SER A N 1
ATOM 2957 C CA . SER A 1 369 ? 22.193 -2.896 -24.729 1.00 72.12 369 SER A CA 1
ATOM 2958 C C . SER A 1 369 ? 22.894 -1.970 -25.719 1.00 72.12 369 SER A C 1
ATOM 2960 O O . SER A 1 369 ? 23.454 -2.477 -26.718 1.00 72.12 369 SER A O 1
#

InterPro domains:
  IPR002937 Amine oxidase [PF01593] (56-158)
  IPR002937 Amine oxidase [PF01593] (223-365)
  IPR036188 FAD/NAD(P)-binding domain superfamily [SSF51905] (46-367)
  IPR050281 Flavin monoamine oxidase and related enzymes [PTHR10742] (39-147)

Foldseek 3Di:
DVVVAVVLVVDDPDDDPDDPVVVQDDPCVVVLLCCLVPALAAFPDAEEEEFEAQALLSVLLQVRSVVNPHHYDYHHPDPDHHVQQDKDDDPPDQDIDGPADDDDDPPLSSVVSVCVVVVHDDFDAFPADQQAWECAPLDIDGNVVCVQAVCSNVDDDDPVCGRPDPNRVVSVVVVVVVVVPPPPPPDDDDDDDDDDDPDLVVPQDDFKKKKWKKFKAQDLPLPPDARHWYAYPFLLGIKHWDSDATPVRITMIRLHIDIHPSRVVCVVPDPVRVLVRSLVVCCSRSVHDSVVCCVRGVDMDIDIQCPPPPNVHRKGDGDPPSCVPPQVVQQDADVLRGDAAQSNADDMSDSSGRSSSSSVRSSVNSVVD

pLDDT: mean 80.22, std 20.59, range [22.97, 98.69]

Radius of gyration: 22.87 Å; chains: 1; bounding box: 65×40×67 Å

Sequence (369 aa):
LFQILLLAGLLSAKRFASFPEYCLHDQDYEELLKIIKDGLGPATHPADVVIVGAGISGLTAAKLLRDAGHNVTILEMSDQVGGRIRTYRPEKQDWYVELGAMRLPVKHRLVHEFVKQFDLKLNPFIQRDDNTWYFMNGTRVRAEEVNRNPNILNYPVKPSERGKSAVQLYREALNKVRVHLPTRLLTQETLNLFPWSCGGASSAWWVESNSTMVMRSGQLNDGVEGNSTMGTDRPSRFIYYPSHNFSSGVGVILASYTWNDDAEFFLPLTDEECLDVVFQDLADIHQVSKKHLQSTCNQYLIQKWQLDKHSLGAFAAFTPYQFVDYSQDLFQHEGRVHFAGEHTAQPHAWIETSIKSAIRAASNIHHDS

Organism: NCBI:txid382315

Secondary structure (DSSP, 8-state):
--SHHHHHTT---S----S-GGGG--TTHHHHHHHHHH-S---SS--EEEEE--BHHHHHHHHHHHHTT-EEEEE-SSSSSBTT--EE--TT-S--EESS-----TT-HHHHHHHHHTT-------S--TTSEEEETTEEEEHHHHHH-GGGG-----GGGTT--HHHHHHHHHHHHHHHS-TT--S--S------SSSHHHHS--EE-EEEEEEEES---SS--SS-EEEESSTT-EEE--SS--TT--EEEEEEEEETHHHHTTSSS-HHHHHHHHHHHHHHHHT--HHHHHHH---EEEEEGGG-TTTSSSEE-PPTTHHHHHHHHHH--BTTB---SGGGSSSSS-HHHHHHHHHHHHHHHHHH-